Protein AF-A0A3M7NP19-F1 (afdb_monomer_lite)

Foldseek 3Di:
DDDDPPDVVVVVVVVVLLVVLVVVQVVCCVPPVDRDDSVRDDDDDDPVNPDPPPPPPPDDDDDDDDDDDPPPPPPDDPDDDDDDPPPPPDPVVVVVVVVVVVVVVVVVVVVVVVVVVVVVVVVVVVVVVVVVVVVVVVVVVVVVVVVVVVVVVVVVVVVVVVVVVVVVVVVVVVVVVVVVVVVVVPDDD

pLDDT: mean 77.48, std 22.25, range [36.38, 98.62]

Structure (mmCIF, N/CA/C/O backbone):
data_AF-A0A3M7NP19-F1
#
_entry.id   AF-A0A3M7NP19-F1
#
loop_
_atom_site.group_PDB
_atom_site.id
_atom_site.type_symbol
_atom_site.label_atom_id
_atom_site.label_alt_id
_atom_site.label_comp_id
_atom_site.label_asym_id
_atom_site.label_entity_id
_atom_site.label_seq_id
_atom_site.pdbx_PDB_ins_code
_atom_site.Cartn_x
_atom_site.Cartn_y
_atom_site.Cartn_z
_atom_site.occupancy
_atom_site.B_iso_or_equiv
_atom_site.auth_seq_id
_atom_site.auth_comp_id
_atom_site.auth_asym_id
_atom_site.auth_atom_id
_atom_site.pdbx_PDB_model_num
ATOM 1 N N . MET A 1 1 ? -55.321 37.596 29.295 1.00 42.22 1 MET A N 1
ATOM 2 C CA . MET A 1 1 ? -54.848 36.200 29.413 1.00 42.22 1 MET A CA 1
ATOM 3 C C . MET A 1 1 ? -53.351 36.246 29.650 1.00 42.22 1 MET A C 1
ATOM 5 O O . MET A 1 1 ? -52.593 36.485 28.719 1.00 42.22 1 MET A O 1
ATOM 9 N N . GLU A 1 2 ? -52.948 36.162 30.912 1.00 42.59 2 GLU A N 1
ATOM 10 C CA . GLU A 1 2 ? -51.562 36.319 31.354 1.00 42.59 2 GLU A CA 1
ATOM 11 C C . GLU A 1 2 ? -50.813 34.998 31.101 1.00 42.59 2 GLU A C 1
ATOM 13 O O . GLU A 1 2 ? -51.158 33.962 31.669 1.00 42.59 2 GLU A O 1
ATOM 18 N N . LYS A 1 3 ? -49.848 34.995 30.169 1.00 50.12 3 LYS A N 1
ATOM 19 C CA . LYS A 1 3 ? -48.996 33.826 29.905 1.00 50.12 3 LYS A CA 1
ATOM 20 C C . LYS A 1 3 ? -48.029 33.687 31.078 1.00 50.12 3 LYS A C 1
ATOM 22 O O . LYS A 1 3 ? -47.043 34.410 31.143 1.00 50.12 3 LYS A O 1
ATOM 27 N N . SER A 1 4 ? -48.320 32.773 32.002 1.00 56.38 4 SER A N 1
ATOM 28 C CA . SER A 1 4 ? -47.404 32.415 33.087 1.00 56.38 4 SER A CA 1
ATOM 29 C C . SER A 1 4 ? -46.048 32.017 32.503 1.00 56.38 4 SER A C 1
ATOM 31 O O . SER A 1 4 ? -45.989 31.093 31.684 1.00 56.38 4 SER A O 1
ATOM 33 N N . GLU A 1 5 ? -44.977 32.700 32.908 1.00 54.31 5 GLU A N 1
ATOM 34 C CA . GLU A 1 5 ? -43.625 32.381 32.455 1.00 54.31 5 GLU A CA 1
ATOM 35 C C . GLU A 1 5 ? -43.307 30.899 32.710 1.00 54.31 5 GLU A C 1
ATOM 37 O O . GLU A 1 5 ? -43.596 30.366 33.792 1.00 54.31 5 GLU A O 1
ATOM 42 N N . PRO A 1 6 ? -42.732 30.191 31.722 1.00 60.06 6 PRO A N 1
ATOM 43 C CA . PRO A 1 6 ? -42.386 28.795 31.898 1.00 60.06 6 PRO A CA 1
ATOM 44 C C . PRO A 1 6 ? -41.344 28.680 33.012 1.00 60.06 6 PRO A C 1
ATOM 46 O O . PRO A 1 6 ? -40.233 29.196 32.910 1.00 60.06 6 PRO A O 1
ATOM 49 N N . LYS A 1 7 ? -41.706 27.975 34.092 1.00 67.62 7 LYS A N 1
ATOM 50 C CA . LYS A 1 7 ? -40.796 27.638 35.198 1.00 67.62 7 LYS A CA 1
ATOM 51 C C . LYS A 1 7 ? -39.469 27.143 34.612 1.00 67.62 7 LYS A C 1
ATOM 53 O O . LYS A 1 7 ? -39.493 26.240 33.779 1.00 67.62 7 LYS A O 1
ATOM 58 N N . ARG A 1 8 ? -38.323 27.679 35.055 1.00 67.75 8 ARG A N 1
ATOM 59 C CA . ARG A 1 8 ? -36.980 27.379 34.499 1.00 67.75 8 ARG A CA 1
ATOM 60 C C . ARG A 1 8 ? -36.703 25.880 34.282 1.00 67.75 8 ARG A C 1
ATOM 62 O O . ARG A 1 8 ? -36.103 25.503 33.283 1.00 67.75 8 ARG A O 1
ATOM 69 N N . GLY A 1 9 ? -37.217 25.006 35.153 1.00 70.31 9 GLY A N 1
ATOM 70 C CA . GLY A 1 9 ? -37.099 23.549 34.995 1.00 70.31 9 GLY A CA 1
ATOM 71 C C . GLY A 1 9 ? -37.835 22.959 33.780 1.00 70.31 9 GLY A C 1
ATOM 72 O O . GLY A 1 9 ? -37.445 21.914 33.272 1.00 70.31 9 GLY A O 1
ATOM 73 N N . ASN A 1 10 ? -38.888 23.604 33.276 1.00 70.69 10 ASN A N 1
ATOM 74 C CA . ASN A 1 10 ? -39.567 23.196 32.043 1.00 70.69 10 ASN A CA 1
ATOM 75 C C . ASN A 1 10 ? -38.743 23.548 30.802 1.00 70.69 10 ASN A C 1
ATOM 77 O O . ASN A 1 10 ? -38.715 22.752 29.869 1.00 70.69 10 ASN A O 1
ATOM 81 N N . ILE A 1 11 ? -38.044 24.686 30.822 1.00 72.25 11 ILE A N 1
ATOM 82 C CA . ILE A 1 11 ? -37.161 25.127 29.733 1.00 72.25 11 ILE A CA 1
ATOM 83 C C . ILE A 1 11 ? -35.982 24.159 29.605 1.00 72.25 11 ILE A C 1
ATOM 85 O O . ILE A 1 11 ? -35.782 23.574 28.546 1.00 72.25 11 ILE A O 1
ATOM 89 N N . LEU A 1 12 ? -35.298 23.868 30.717 1.00 74.19 12 LEU A N 1
ATOM 90 C CA . LEU A 1 12 ? -34.178 22.919 30.740 1.00 74.19 12 LEU A CA 1
ATOM 91 C C . LEU A 1 12 ? -34.592 21.514 30.278 1.00 74.19 12 LEU A C 1
ATOM 93 O O . LEU A 1 12 ? -33.868 20.853 29.538 1.00 74.19 12 LEU A O 1
ATOM 97 N N . ARG A 1 13 ? -35.789 21.054 30.667 1.00 72.94 13 ARG A N 1
ATOM 98 C CA . ARG A 1 13 ? -36.329 19.769 30.193 1.00 72.94 13 ARG A CA 1
ATOM 99 C C . ARG A 1 13 ? -36.669 19.786 28.704 1.00 72.94 13 ARG A C 1
ATOM 101 O O . ARG A 1 13 ? -36.500 18.764 28.044 1.00 72.94 13 ARG A O 1
ATOM 108 N N . ALA A 1 14 ? -37.155 20.906 28.174 1.00 77.12 14 ALA A N 1
ATOM 109 C CA . ALA A 1 14 ? -37.432 21.054 26.749 1.00 77.12 14 ALA A CA 1
ATOM 110 C C . ALA A 1 14 ? -36.136 21.043 25.923 1.00 77.12 14 ALA A C 1
ATOM 112 O O . ALA A 1 14 ? -36.056 20.302 24.943 1.00 77.12 14 ALA A O 1
ATOM 113 N N . GLU A 1 15 ? -35.110 21.771 26.367 1.00 81.56 15 GLU A N 1
ATOM 114 C CA . GLU A 1 15 ? -33.774 21.767 25.759 1.00 81.56 15 GLU A CA 1
ATOM 115 C C . GLU A 1 15 ? -33.146 20.373 25.788 1.00 81.56 15 GLU A C 1
ATOM 117 O O . GLU A 1 15 ? -32.632 19.898 24.776 1.00 81.56 15 GLU A O 1
ATOM 122 N N . TRP A 1 16 ? -33.241 19.676 26.924 1.00 81.56 16 TRP A N 1
ATOM 123 C CA . TRP A 1 16 ? -32.724 18.315 27.053 1.00 81.56 16 TRP A CA 1
ATOM 124 C C . TRP A 1 16 ? -33.416 17.345 26.091 1.00 81.56 16 TRP A C 1
ATOM 126 O O . TRP A 1 16 ? -32.754 16.594 25.379 1.00 81.56 16 TRP A O 1
ATOM 136 N N . ARG A 1 17 ? -34.750 17.409 25.991 1.00 83.06 17 ARG A N 1
ATOM 137 C CA . ARG A 1 17 ? -35.513 16.597 25.030 1.00 83.06 17 ARG A CA 1
ATOM 138 C C . ARG A 1 17 ? -35.121 16.898 23.589 1.00 83.06 17 ARG A C 1
ATOM 140 O O . ARG A 1 17 ? -35.020 15.968 22.799 1.00 83.06 17 ARG A O 1
ATOM 147 N N . HIS A 1 18 ? -34.903 18.166 23.248 1.00 84.19 18 HIS A N 1
ATOM 148 C CA . HIS A 1 18 ? -34.468 18.545 21.908 1.00 84.19 18 HIS A CA 1
ATOM 149 C C . HIS A 1 18 ? -33.087 17.956 21.581 1.00 84.19 18 HIS A C 1
ATOM 151 O O . HIS A 1 18 ? -32.936 17.327 20.538 1.00 84.19 18 HIS A O 1
ATOM 157 N N . LYS A 1 19 ? -32.123 18.039 22.510 1.00 87.44 19 LYS A N 1
ATOM 158 C CA . LYS A 1 19 ? -30.794 17.418 22.351 1.00 87.44 19 LYS A CA 1
ATOM 159 C C . LYS A 1 19 ? -30.875 15.903 22.159 1.00 87.44 19 LYS A C 1
ATOM 161 O O . LYS A 1 19 ? -30.243 15.371 21.252 1.00 87.44 19 LYS A O 1
ATOM 166 N N . CYS A 1 20 ? -31.682 15.213 22.965 1.00 84.31 20 CYS A N 1
ATOM 167 C CA . CYS A 1 20 ? -31.870 13.767 22.824 1.00 84.31 20 CYS A CA 1
ATOM 168 C C . CYS A 1 20 ? -32.500 13.390 21.478 1.00 84.31 20 CYS A C 1
ATOM 170 O O . CYS A 1 20 ? -32.086 12.408 20.868 1.00 84.31 20 CYS A O 1
ATOM 172 N N . ARG A 1 21 ? -33.484 14.164 21.001 1.00 87.19 21 ARG A N 1
ATOM 173 C CA . ARG A 1 21 ? -34.107 13.918 19.694 1.00 87.19 21 ARG A CA 1
ATOM 174 C C . ARG A 1 21 ? -33.142 14.157 18.536 1.00 87.19 21 ARG A C 1
ATOM 176 O O . ARG A 1 21 ? -33.132 13.351 17.615 1.00 87.19 21 ARG A O 1
ATOM 183 N N . ALA A 1 22 ? -32.313 15.198 18.604 1.00 87.00 22 ALA A N 1
ATOM 184 C CA . ALA A 1 22 ? -31.299 15.478 17.588 1.00 87.00 22 ALA A CA 1
ATOM 185 C C . ALA A 1 22 ? -30.263 14.346 17.487 1.00 87.00 22 ALA A C 1
ATOM 187 O O . ALA A 1 22 ? -30.027 13.830 16.398 1.00 87.00 22 ALA A O 1
ATOM 188 N N . ALA A 1 23 ? -29.731 13.892 18.626 1.00 86.94 23 ALA A N 1
ATOM 189 C CA . ALA A 1 23 ? -28.781 12.779 18.662 1.00 86.94 23 ALA A CA 1
ATOM 190 C C . ALA A 1 23 ? -29.393 11.469 18.133 1.00 86.94 23 ALA A C 1
ATOM 192 O O . ALA A 1 23 ? -28.731 10.698 17.441 1.00 86.94 23 ALA A O 1
ATOM 193 N N . LEU A 1 24 ? -30.673 11.216 18.430 1.00 84.69 24 LEU A N 1
ATOM 194 C CA . LEU A 1 24 ? -31.366 10.031 17.929 1.00 84.69 24 LEU A CA 1
ATOM 195 C C . LEU A 1 24 ? -31.633 10.114 16.418 1.00 84.69 24 LEU A C 1
ATOM 197 O O . LEU A 1 24 ? -31.452 9.117 15.727 1.00 84.69 24 LEU A O 1
ATOM 201 N N . ALA A 1 25 ? -32.024 11.280 15.899 1.00 87.06 25 ALA A N 1
ATOM 202 C CA . ALA A 1 25 ? -32.219 11.498 14.464 1.00 87.06 25 ALA A CA 1
ATOM 203 C C . ALA A 1 25 ? -30.918 11.288 13.672 1.00 87.06 25 ALA A C 1
ATOM 205 O O . ALA A 1 25 ? -30.914 10.609 12.647 1.00 87.06 25 ALA A O 1
ATOM 206 N N . GLU A 1 26 ? -29.799 11.800 14.188 1.00 87.94 26 GLU A N 1
ATOM 207 C CA . GLU A 1 26 ? -28.473 11.590 13.602 1.00 87.94 26 GLU A CA 1
ATOM 208 C C . GLU A 1 26 ? -28.092 10.105 13.592 1.00 87.94 26 GLU A C 1
ATOM 210 O O . GLU A 1 26 ? -27.685 9.570 12.560 1.00 87.94 26 GLU A O 1
ATOM 215 N N . HIS A 1 27 ? -28.303 9.405 14.708 1.00 87.56 27 HIS A N 1
ATOM 216 C CA . HIS A 1 27 ? -28.032 7.974 14.791 1.00 87.56 27 HIS A CA 1
ATOM 217 C C . HIS A 1 27 ? -28.881 7.155 13.806 1.00 87.56 27 HIS A C 1
ATOM 219 O O . HIS A 1 27 ? -28.358 6.257 13.151 1.00 87.56 27 HIS A O 1
ATOM 225 N N . LEU A 1 28 ? -30.171 7.474 13.662 1.00 84.94 28 LEU A N 1
ATOM 226 C CA . LEU A 1 28 ? -31.065 6.807 12.707 1.00 84.94 28 LEU A CA 1
ATOM 227 C C . LEU A 1 28 ? -30.656 7.072 11.252 1.00 84.94 28 LEU A C 1
ATOM 229 O O . LEU A 1 28 ? -30.715 6.156 10.430 1.00 84.94 28 LEU A O 1
ATOM 233 N N . SER A 1 29 ? -30.183 8.282 10.948 1.00 87.06 29 SER A N 1
ATOM 234 C CA . SER A 1 29 ? -29.630 8.623 9.634 1.00 87.06 29 SER A CA 1
ATOM 235 C C . SER A 1 29 ? -28.390 7.784 9.317 1.00 87.06 29 SER A C 1
ATOM 237 O O . SER A 1 29 ? -28.316 7.165 8.258 1.00 87.06 29 SER A O 1
ATOM 239 N N . ILE A 1 30 ? -27.450 7.679 10.261 1.00 85.38 30 ILE A N 1
ATOM 240 C CA . ILE A 1 30 ? -26.206 6.915 10.082 1.00 85.38 30 ILE A CA 1
ATOM 241 C C . ILE A 1 30 ? -26.475 5.407 9.995 1.00 85.38 30 ILE A C 1
ATOM 243 O O . ILE A 1 30 ? -25.899 4.725 9.151 1.00 85.38 30 ILE A O 1
ATOM 247 N N . ALA A 1 31 ? -27.327 4.873 10.872 1.00 87.19 31 ALA A N 1
ATOM 248 C CA . ALA A 1 31 ? -27.522 3.431 11.006 1.00 87.19 31 ALA A CA 1
ATOM 249 C C . ALA A 1 31 ? -28.496 2.849 9.973 1.00 87.19 31 ALA A C 1
ATOM 251 O O . ALA A 1 31 ? -28.307 1.720 9.524 1.00 87.19 31 ALA A O 1
ATOM 252 N N . LEU A 1 32 ? -29.552 3.592 9.623 1.00 84.19 32 LEU A N 1
ATOM 253 C CA . LEU A 1 32 ? -30.652 3.098 8.787 1.00 84.19 32 LEU A CA 1
ATOM 254 C C . LEU A 1 32 ? -30.819 3.880 7.477 1.00 84.19 32 LEU A C 1
ATOM 256 O O . LEU A 1 32 ? -31.625 3.478 6.640 1.00 84.19 32 LEU A O 1
ATOM 260 N N . GLY A 1 33 ? -30.093 4.986 7.282 1.00 81.25 33 GLY A N 1
ATOM 261 C CA . GLY A 1 33 ? -30.229 5.839 6.097 1.00 81.25 33 GLY A CA 1
ATOM 262 C C . GLY A 1 33 ? -31.542 6.625 6.047 1.00 81.25 33 GLY A C 1
ATOM 263 O O . GLY A 1 33 ? -31.920 7.119 4.986 1.00 81.25 33 GLY A O 1
ATOM 264 N N . ILE A 1 34 ? -32.265 6.723 7.169 1.00 80.44 34 ILE A N 1
ATOM 265 C CA . ILE A 1 34 ? -33.559 7.406 7.243 1.00 80.44 34 ILE A CA 1
ATOM 266 C C . ILE A 1 34 ? -33.330 8.826 7.764 1.00 80.44 34 ILE A C 1
ATOM 268 O O . ILE A 1 34 ? -32.889 9.016 8.896 1.00 80.44 34 ILE A O 1
ATOM 272 N N . SER A 1 35 ? -33.646 9.825 6.941 1.00 82.19 35 SER A N 1
ATOM 273 C CA . SER A 1 35 ? -33.607 11.232 7.340 1.00 82.19 35 SER A CA 1
ATOM 274 C C . SER A 1 35 ? -34.946 11.611 7.975 1.00 82.19 35 SER A C 1
ATOM 276 O O . SER A 1 35 ? -35.972 11.598 7.301 1.00 82.19 35 SER A O 1
ATOM 278 N N . ILE A 1 36 ? -34.936 11.879 9.282 1.00 80.94 36 ILE A N 1
ATOM 279 C CA . ILE A 1 36 ? -36.108 12.283 10.073 1.00 80.94 36 ILE A CA 1
ATOM 280 C C . ILE A 1 36 ? -35.749 13.582 10.786 1.00 80.94 36 ILE A C 1
ATOM 282 O O . ILE A 1 36 ? -34.653 13.696 11.346 1.00 80.94 36 ILE A O 1
ATOM 286 N N . GLU A 1 37 ? -36.659 14.554 10.799 1.00 79.12 37 GLU A N 1
ATOM 287 C CA . GLU A 1 37 ? -36.419 15.792 11.536 1.00 79.12 37 GLU A CA 1
ATOM 288 C C . GLU A 1 37 ? -36.502 15.554 13.058 1.00 79.12 37 GLU A C 1
ATOM 290 O O . GLU A 1 37 ? -37.367 14.810 13.531 1.00 79.12 37 GLU A O 1
ATOM 295 N N . PRO A 1 38 ? -35.661 16.210 13.883 1.00 76.00 38 PRO A N 1
ATOM 296 C CA . PRO A 1 38 ? -35.677 16.033 15.339 1.00 76.00 38 PRO A CA 1
ATOM 297 C C . PRO A 1 38 ? -37.028 16.331 16.011 1.00 76.00 38 PRO A C 1
ATOM 299 O O . PRO A 1 38 ? -37.243 15.939 17.157 1.00 76.00 38 PRO A O 1
ATOM 302 N N . GLU A 1 39 ? -37.937 17.048 15.352 1.00 73.50 39 GLU A N 1
ATOM 303 C CA . GLU A 1 39 ? -39.282 17.326 15.868 1.00 73.50 39 GLU A CA 1
ATOM 304 C C . GLU A 1 39 ? -40.257 16.158 15.659 1.00 73.50 39 GLU A C 1
ATOM 306 O O . GLU A 1 39 ? -41.166 15.962 16.470 1.00 73.50 39 GLU A O 1
ATOM 311 N N . GLU A 1 40 ? -40.017 15.323 14.647 1.00 68.00 40 GLU A N 1
ATOM 312 C CA . GLU A 1 40 ? -40.832 14.152 14.304 1.00 68.00 40 GLU A CA 1
ATOM 313 C C . GLU A 1 40 ? -40.507 12.934 15.189 1.00 68.00 40 GLU A C 1
ATOM 315 O O . GLU A 1 40 ? -41.292 11.988 15.308 1.00 68.00 40 GLU A O 1
ATOM 320 N N . VAL A 1 41 ? -39.371 12.974 15.890 1.00 69.69 41 VAL A N 1
ATOM 321 C CA . VAL A 1 41 ? -38.919 11.920 16.802 1.00 69.69 41 VAL A CA 1
ATOM 322 C C . VAL A 1 41 ? -39.710 11.963 18.118 1.00 69.69 41 VAL A C 1
ATOM 324 O O . VAL A 1 41 ? -39.364 12.660 19.078 1.00 69.69 41 VAL A O 1
ATOM 327 N N . ARG A 1 42 ? -40.787 11.176 18.213 1.00 72.12 42 ARG A N 1
ATOM 328 C CA . ARG A 1 42 ? -41.549 11.011 19.464 1.00 72.12 42 ARG A CA 1
ATOM 329 C C . ARG A 1 42 ? -40.886 9.973 20.369 1.00 72.12 42 ARG A C 1
ATOM 331 O O . ARG A 1 42 ? -41.042 8.773 20.178 1.00 72.12 42 ARG A O 1
ATOM 338 N N . LEU A 1 43 ? -40.185 10.442 21.400 1.00 65.31 43 LEU A N 1
ATOM 339 C CA . LEU A 1 43 ? -39.679 9.583 22.473 1.00 65.31 43 LEU A CA 1
ATOM 340 C C . LEU A 1 43 ? -40.864 9.067 23.304 1.00 65.31 43 LEU A C 1
ATOM 342 O O . LEU A 1 43 ? -41.491 9.841 24.029 1.00 65.31 43 LEU A O 1
ATOM 346 N N . GLN A 1 44 ? -41.190 7.779 23.184 1.00 64.06 44 GLN A N 1
ATOM 347 C CA . GLN A 1 44 ? -42.142 7.135 24.086 1.00 64.06 44 GLN A CA 1
ATOM 348 C C . GLN A 1 44 ? -41.444 6.842 25.424 1.00 64.06 44 GLN A C 1
ATOM 350 O O . GLN A 1 44 ? -40.399 6.185 25.416 1.00 64.06 44 GLN A O 1
ATOM 355 N N . PRO A 1 45 ? -41.980 7.314 26.566 1.00 55.75 45 PRO A N 1
ATOM 356 C CA . PRO A 1 45 ? -41.469 6.927 27.875 1.00 55.75 45 PRO A CA 1
ATOM 357 C C . PRO A 1 45 ? -41.579 5.410 28.026 1.00 55.75 45 PRO A C 1
ATOM 359 O O . PRO A 1 45 ? -42.619 4.825 27.709 1.00 55.75 45 PRO A O 1
ATOM 362 N N . LYS A 1 46 ? -40.523 4.754 28.507 1.00 58.94 46 LYS A N 1
ATOM 363 C CA . LYS A 1 46 ? -40.614 3.330 28.837 1.00 58.94 46 LYS A CA 1
ATOM 364 C C . LYS A 1 46 ? -41.394 3.190 30.141 1.00 58.94 46 LYS A C 1
ATOM 366 O O . LYS A 1 46 ? -41.312 4.035 31.023 1.00 58.94 46 LYS A O 1
ATOM 371 N N . VAL A 1 47 ? -42.089 2.066 30.315 1.00 53.66 47 VAL A N 1
ATOM 372 C CA . VAL A 1 47 ? -42.863 1.745 31.537 1.00 53.66 47 VAL A CA 1
ATOM 373 C C . VAL A 1 47 ? -42.005 1.825 32.818 1.00 53.66 47 VAL A C 1
ATOM 375 O O . VAL A 1 47 ? -42.521 2.070 33.903 1.00 53.66 47 VAL A O 1
ATOM 378 N N . LYS A 1 48 ? -40.676 1.683 32.695 1.00 54.66 48 LYS A N 1
ATOM 379 C CA . LYS A 1 48 ? -39.703 1.838 33.788 1.00 54.66 48 LYS A CA 1
ATOM 380 C C . LYS A 1 48 ? -39.378 3.287 34.182 1.00 54.66 48 LYS A C 1
ATOM 382 O O . LYS A 1 48 ? -38.775 3.473 35.232 1.00 54.66 48 LYS A O 1
ATOM 387 N N . ASP A 1 49 ? -39.790 4.290 33.408 1.00 58.09 49 ASP A N 1
ATOM 388 C CA . ASP A 1 49 ? -39.471 5.706 33.662 1.00 58.09 49 ASP A CA 1
ATOM 389 C C . ASP A 1 49 ? -40.402 6.361 34.707 1.00 58.09 49 ASP A C 1
ATOM 391 O O . ASP A 1 49 ? -40.343 7.567 34.938 1.00 58.09 49 ASP A O 1
ATOM 395 N N . GLY A 1 50 ? -41.264 5.579 35.371 1.00 50.16 50 GLY A N 1
ATOM 396 C CA . GLY A 1 50 ? -41.992 5.997 36.576 1.00 50.16 50 GLY A CA 1
ATOM 397 C C . GLY A 1 50 ? -43.114 7.020 36.371 1.00 50.16 50 GLY A C 1
ATOM 398 O O . GLY A 1 50 ? -43.747 7.416 37.346 1.00 50.16 50 GLY A O 1
ATOM 399 N N . ILE A 1 51 ? -43.416 7.427 35.136 1.00 48.44 51 ILE A N 1
ATOM 400 C CA . ILE A 1 51 ? -44.605 8.230 34.830 1.00 48.44 51 ILE A CA 1
ATOM 401 C C . ILE A 1 51 ? -45.660 7.285 34.266 1.00 48.44 51 ILE A C 1
ATOM 403 O O . ILE A 1 51 ? -45.768 7.080 33.058 1.00 48.44 51 ILE A O 1
ATOM 407 N N . SER A 1 52 ? -46.425 6.666 35.165 1.00 44.91 52 SER A N 1
ATOM 408 C CA . SER A 1 52 ? -47.685 6.046 34.783 1.00 44.91 52 SER A CA 1
ATOM 409 C C . SER A 1 52 ? -48.661 7.166 34.418 1.00 44.91 52 SER A C 1
ATOM 411 O O . SER A 1 52 ? -49.361 7.684 35.290 1.00 44.91 52 SER A O 1
ATOM 413 N N . ASP A 1 53 ? -48.725 7.541 33.143 1.00 43.31 53 ASP A N 1
ATOM 414 C CA . ASP A 1 53 ? -49.915 8.200 32.610 1.00 43.31 53 ASP A CA 1
ATOM 415 C C . ASP A 1 53 ? -51.030 7.152 32.614 1.00 43.31 53 ASP A C 1
ATOM 417 O O . ASP A 1 53 ? -51.315 6.481 31.622 1.00 43.31 53 ASP A O 1
ATOM 421 N N . LYS A 1 54 ? -51.647 6.968 33.786 1.00 43.38 54 LYS A N 1
ATOM 422 C CA . LYS A 1 54 ? -52.998 6.433 33.835 1.00 43.38 54 LYS A CA 1
ATOM 423 C C . LYS A 1 54 ? -53.845 7.462 33.112 1.00 43.38 54 LYS A C 1
ATOM 425 O O . LYS A 1 54 ? -54.065 8.560 33.618 1.00 43.38 54 LYS A O 1
ATOM 430 N N . SER A 1 55 ? -54.243 7.106 31.901 1.00 43.06 55 SER A N 1
ATOM 431 C CA . SER A 1 55 ? -55.295 7.758 31.146 1.00 43.06 55 SER A CA 1
ATOM 432 C C . SER A 1 55 ? -56.446 8.018 32.114 1.00 43.06 55 SER A C 1
ATOM 434 O O . SER A 1 55 ? -57.056 7.079 32.622 1.00 43.06 55 SER A O 1
ATOM 436 N N . VAL A 1 56 ? -56.677 9.284 32.453 1.00 37.12 56 VAL A N 1
ATOM 437 C CA . VAL A 1 56 ? -57.873 9.669 33.193 1.00 37.12 56 VAL A CA 1
ATOM 438 C C . VAL A 1 56 ? -59.007 9.522 32.195 1.00 37.12 56 VAL A C 1
ATOM 440 O O . VAL A 1 56 ? -59.185 10.366 31.316 1.00 37.12 56 VAL A O 1
ATOM 443 N N . GLU A 1 57 ? -59.731 8.410 32.289 1.00 36.38 57 GLU A N 1
ATOM 444 C CA . GLU A 1 57 ? -61.078 8.327 31.750 1.00 36.38 57 GLU A CA 1
ATOM 445 C C . GLU A 1 57 ? -61.869 9.487 32.347 1.00 36.38 57 GLU A C 1
ATOM 447 O O . GLU A 1 57 ? -62.080 9.585 33.557 1.00 36.38 57 GLU A O 1
ATOM 452 N N . ALA A 1 58 ? -62.233 10.419 31.471 1.00 43.12 58 ALA A N 1
ATOM 453 C CA . ALA A 1 58 ? -63.150 11.492 31.769 1.00 43.12 58 ALA A CA 1
ATOM 454 C C . ALA A 1 58 ? -64.512 10.871 32.091 1.00 43.12 58 ALA A C 1
ATOM 456 O O . ALA A 1 58 ? -65.322 10.619 31.202 1.00 43.12 58 ALA A O 1
ATOM 457 N N . VAL A 1 59 ? -64.756 10.614 33.373 1.00 37.25 59 VAL A N 1
ATOM 458 C CA . VAL A 1 59 ? -66.083 10.302 33.888 1.00 37.25 59 VAL A CA 1
ATOM 459 C C . VAL A 1 59 ? -66.531 11.481 34.741 1.00 37.25 59 VAL A C 1
ATOM 461 O O . VAL A 1 59 ? -65.899 11.832 35.731 1.00 37.25 59 VAL A O 1
ATOM 464 N N . ALA A 1 60 ? -67.579 12.114 34.218 1.00 37.12 60 ALA A N 1
ATOM 465 C CA . ALA A 1 60 ? -68.513 13.083 34.777 1.00 37.12 60 ALA A CA 1
ATOM 466 C C . ALA A 1 60 ? -68.310 13.574 36.226 1.00 37.12 60 ALA A C 1
ATOM 468 O O . ALA A 1 60 ? -68.152 12.803 37.170 1.00 37.12 60 ALA A O 1
ATOM 469 N N . GLN A 1 61 ? -68.466 14.894 36.385 1.00 42.03 61 GLN A N 1
ATOM 470 C CA . GLN A 1 61 ? -68.710 15.560 37.667 1.00 42.03 61 GLN A CA 1
ATOM 471 C C . GLN A 1 61 ? -69.828 14.882 38.480 1.00 42.03 61 GLN A C 1
ATOM 473 O O . GLN A 1 61 ? -70.779 14.343 37.909 1.00 42.03 61 GLN A O 1
ATOM 478 N N . PRO A 1 62 ? -69.792 15.064 39.809 1.00 41.66 62 PRO A N 1
ATOM 479 C CA . PRO A 1 62 ? -70.886 15.823 40.396 1.00 41.66 62 PRO A CA 1
ATOM 480 C C . PRO A 1 62 ? -70.417 16.938 41.334 1.00 41.66 62 PRO A C 1
ATOM 482 O O . PRO A 1 62 ? -69.433 16.837 42.065 1.00 41.66 62 PRO A O 1
ATOM 485 N N . GLU A 1 63 ? -71.195 18.009 41.269 1.00 45.28 63 GLU A N 1
ATOM 486 C CA . GLU A 1 63 ? -71.277 19.123 42.198 1.00 45.28 63 GLU A CA 1
ATOM 487 C C . GLU A 1 63 ? -71.387 18.631 43.645 1.00 45.28 63 GLU A C 1
ATOM 489 O O . GLU A 1 63 ? -72.322 17.910 43.976 1.00 45.28 63 GLU A O 1
ATOM 494 N N . PHE A 1 64 ? -70.501 19.092 44.526 1.00 37.81 64 PHE A N 1
ATOM 495 C CA . PHE A 1 64 ? -70.874 19.371 45.908 1.00 37.81 64 PHE A CA 1
ATOM 496 C C . PHE A 1 64 ? -70.197 20.665 46.343 1.00 37.81 64 PHE A C 1
ATOM 498 O O . PHE A 1 64 ? -68.979 20.832 46.265 1.00 37.81 64 PHE A O 1
ATOM 505 N N . ALA A 1 65 ? -71.062 21.595 46.724 1.00 41.06 65 ALA A N 1
ATOM 506 C CA . ALA A 1 65 ? -70.747 22.847 47.369 1.00 41.06 65 ALA A CA 1
ATOM 507 C C . ALA A 1 65 ? -70.053 22.628 48.726 1.00 41.06 65 ALA A C 1
ATOM 509 O O . ALA A 1 65 ? -70.021 21.525 49.265 1.00 41.06 65 ALA A O 1
ATOM 510 N N . ASP A 1 66 ? -69.579 23.745 49.267 1.00 38.69 66 ASP A N 1
ATOM 511 C CA . ASP A 1 66 ? -68.993 23.956 50.590 1.00 38.69 66 ASP A CA 1
ATOM 512 C C . ASP A 1 66 ? -67.490 23.702 50.746 1.00 38.69 66 ASP A C 1
ATOM 514 O O . ASP A 1 66 ? -66.972 22.593 50.857 1.00 38.69 66 ASP A O 1
ATOM 518 N N . ALA A 1 67 ? -66.778 24.826 50.847 1.00 48.19 67 ALA A N 1
ATOM 519 C CA . ALA A 1 67 ? -65.430 24.898 51.373 1.00 48.19 67 ALA A CA 1
ATOM 520 C C . ALA A 1 67 ? -65.427 24.500 52.860 1.00 48.19 67 ALA A C 1
ATOM 522 O O . ALA A 1 67 ? -66.086 25.168 53.664 1.00 48.19 67 ALA A O 1
ATOM 523 N N . PRO A 1 68 ? -64.630 23.507 53.295 1.00 43.16 68 PRO A N 1
ATOM 524 C CA . PRO A 1 68 ? -64.379 23.339 54.708 1.00 43.16 68 PRO A CA 1
ATOM 525 C C . PRO A 1 68 ? -63.312 24.346 55.144 1.00 43.16 68 PRO A C 1
ATOM 527 O O . PRO A 1 68 ? -62.158 24.329 54.712 1.00 43.16 68 PRO A O 1
ATOM 530 N N . SER A 1 69 ? -63.750 25.239 56.026 1.00 45.50 69 SER A N 1
ATOM 531 C CA . SER A 1 69 ? -62.950 26.082 56.912 1.00 45.50 69 SER A CA 1
ATOM 532 C C . SER A 1 69 ? -61.695 25.371 57.455 1.00 45.50 69 SER A C 1
ATOM 534 O O . SER A 1 69 ? -61.716 24.179 57.759 1.00 45.50 69 SER A O 1
ATOM 536 N N . ARG A 1 70 ? -60.602 26.129 57.642 1.00 46.59 70 ARG A N 1
ATOM 537 C CA . ARG A 1 70 ? -59.255 25.705 58.100 1.00 46.59 70 ARG A CA 1
ATOM 538 C C . ARG A 1 70 ? -59.192 25.096 59.523 1.00 46.59 70 ARG A C 1
ATOM 540 O O . ARG A 1 70 ? -58.124 25.109 60.128 1.00 46.59 70 ARG A O 1
ATOM 547 N N . SER A 1 71 ? -60.279 24.559 60.085 1.00 45.12 71 SER A N 1
ATOM 548 C CA . SER A 1 71 ? -60.352 24.145 61.499 1.00 45.12 71 SER A CA 1
ATOM 549 C C . SER A 1 71 ? -60.758 22.689 61.782 1.00 45.12 71 SER A C 1
ATOM 551 O O . SER A 1 71 ? -61.115 22.399 62.921 1.00 45.12 71 SER A O 1
ATOM 553 N N . SER A 1 72 ? -60.690 21.752 60.829 1.00 42.28 72 SER A N 1
ATOM 554 C CA . SER A 1 72 ? -61.069 20.343 61.084 1.00 42.28 72 SER A CA 1
ATOM 555 C C . SER A 1 72 ? -59.985 19.288 60.811 1.00 42.28 72 SER A C 1
ATOM 557 O O . SER A 1 72 ? -60.289 18.102 60.748 1.00 42.28 72 SER A O 1
ATOM 559 N N . VAL A 1 73 ? -58.696 19.652 60.773 1.00 43.38 73 VAL A N 1
ATOM 560 C CA . VAL A 1 73 ? -57.575 18.677 60.687 1.00 43.38 73 VAL A CA 1
ATOM 561 C C . VAL A 1 73 ? -57.269 18.028 62.051 1.00 43.38 73 VAL A C 1
ATOM 563 O O . VAL A 1 73 ? -56.120 17.819 62.428 1.00 43.38 73 VAL A O 1
ATOM 566 N N . ARG A 1 74 ? -58.286 17.744 62.869 1.00 41.06 74 ARG A N 1
ATOM 567 C CA . ARG A 1 74 ? -58.058 17.225 64.226 1.00 41.06 74 ARG A CA 1
ATOM 568 C C . ARG A 1 74 ? -59.065 16.189 64.690 1.00 41.06 74 ARG A C 1
ATOM 570 O O . ARG A 1 74 ? -59.379 16.133 65.867 1.00 41.06 74 ARG A O 1
ATOM 577 N N . ILE A 1 75 ? -59.544 15.344 63.790 1.00 41.56 75 ILE A N 1
ATOM 578 C CA . ILE A 1 75 ? -60.231 14.111 64.173 1.00 41.56 75 ILE A CA 1
ATOM 579 C C . ILE A 1 75 ? -59.816 13.067 63.147 1.00 41.56 75 ILE A C 1
ATOM 581 O O . ILE A 1 75 ? -60.459 13.016 62.124 1.00 41.56 75 ILE A O 1
ATOM 585 N N . PHE A 1 76 ? -58.700 12.355 63.355 1.00 38.78 76 PHE A N 1
ATOM 586 C CA . PHE A 1 76 ? -58.427 11.005 62.800 1.00 38.78 76 PHE A CA 1
ATOM 587 C C . PHE A 1 76 ? -57.077 10.403 63.271 1.00 38.78 76 PHE A C 1
ATOM 589 O O . PHE A 1 76 ? -56.533 9.526 62.616 1.00 38.78 76 PHE A O 1
ATOM 596 N N . TYR A 1 77 ? -56.530 10.804 64.430 1.00 41.16 77 TYR A N 1
ATOM 597 C CA . TYR A 1 77 ? -55.341 10.143 65.015 1.00 41.16 77 TYR A CA 1
ATOM 598 C C . TYR A 1 77 ? -55.521 9.746 66.483 1.00 41.16 77 TYR A C 1
ATOM 600 O O . TYR A 1 77 ? -54.599 9.830 67.288 1.00 41.16 77 TYR A O 1
ATOM 608 N N . SER A 1 78 ? -56.718 9.312 66.867 1.00 45.09 78 SER A N 1
ATOM 609 C CA . SER A 1 78 ? -56.946 8.872 68.246 1.00 45.09 78 SER A CA 1
ATOM 610 C C . SER A 1 78 ? -57.972 7.754 68.355 1.00 45.09 78 SER A C 1
ATOM 612 O O . SER A 1 78 ? -58.906 7.834 69.147 1.00 45.09 78 SER A O 1
ATOM 614 N N . ARG A 1 79 ? -57.770 6.676 67.588 1.00 44.03 79 ARG A N 1
ATOM 615 C CA . ARG A 1 79 ? -58.136 5.318 68.018 1.00 44.03 79 ARG A CA 1
ATOM 616 C C . ARG A 1 79 ? -57.558 4.285 67.059 1.00 44.03 79 ARG A C 1
ATOM 618 O O . ARG A 1 79 ? -58.041 4.200 65.944 1.00 44.03 79 ARG A O 1
ATOM 625 N N . LEU A 1 80 ? -56.550 3.540 67.507 1.00 42.97 80 LEU A N 1
ATOM 626 C CA . LEU A 1 80 ? -56.351 2.103 67.272 1.00 42.97 80 LEU A CA 1
ATOM 627 C C . LEU A 1 80 ? -55.102 1.665 68.072 1.00 42.97 80 LEU A C 1
ATOM 629 O O . LEU A 1 80 ? -53.997 2.096 67.751 1.00 42.97 80 LEU A O 1
ATOM 633 N N . PRO A 1 81 ? -55.254 0.862 69.141 1.00 51.28 81 PRO A N 1
ATOM 634 C CA . PRO A 1 81 ? -54.190 0.021 69.664 1.00 51.28 81 PRO A CA 1
ATOM 635 C C . PRO A 1 81 ? -54.195 -1.278 68.853 1.00 51.28 81 PRO A C 1
ATOM 637 O O . PRO A 1 81 ? -55.171 -2.026 68.876 1.00 51.28 81 PRO A O 1
ATOM 640 N N . GLY A 1 82 ? -53.135 -1.523 68.100 1.00 39.16 82 GLY A N 1
ATOM 641 C CA . GLY A 1 82 ? -53.008 -2.734 67.305 1.00 39.16 82 GLY A CA 1
ATOM 642 C C . GLY A 1 82 ? -51.853 -2.596 66.339 1.00 39.16 82 GLY A C 1
ATOM 643 O O . GLY A 1 82 ? -51.799 -1.623 65.591 1.00 39.16 82 GLY A O 1
ATOM 644 N N . ASP A 1 83 ? -50.929 -3.545 66.434 1.00 44.94 83 ASP A N 1
ATOM 645 C CA . ASP A 1 83 ? -49.813 -3.800 65.533 1.00 44.94 83 ASP A CA 1
ATOM 646 C C . ASP A 1 83 ? -50.039 -3.250 64.122 1.00 44.94 83 ASP A C 1
ATOM 648 O O . ASP A 1 83 ? -50.817 -3.791 63.336 1.00 44.94 83 ASP A O 1
ATOM 652 N N . PHE A 1 84 ? -49.314 -2.188 63.775 1.00 39.34 84 PHE A N 1
ATOM 653 C CA . PHE A 1 84 ? -48.974 -1.987 62.377 1.00 39.34 84 PHE A CA 1
ATOM 654 C C . PHE A 1 84 ? -47.965 -3.085 62.043 1.00 39.34 84 PHE A C 1
ATOM 656 O O . PHE A 1 84 ? -46.878 -3.073 62.632 1.00 39.34 84 PHE A O 1
ATOM 663 N N . PRO A 1 85 ? -48.260 -4.026 61.128 1.00 40.16 85 PRO A N 1
ATOM 664 C CA . PRO A 1 85 ? -47.194 -4.816 60.562 1.00 40.16 85 PRO A CA 1
ATOM 665 C C . PRO A 1 85 ? -46.365 -3.809 59.773 1.00 40.16 85 PRO A C 1
ATOM 667 O O . PRO A 1 85 ? -46.773 -3.329 58.716 1.00 40.16 85 PRO A O 1
ATOM 670 N N . ALA A 1 86 ? -45.216 -3.422 60.324 1.00 46.22 86 ALA A N 1
ATOM 671 C CA . ALA A 1 86 ? -44.135 -2.971 59.480 1.00 46.22 86 ALA A CA 1
ATOM 672 C C . ALA A 1 86 ? -43.945 -4.115 58.487 1.00 46.22 86 ALA A C 1
ATOM 674 O O . ALA A 1 86 ? -43.524 -5.206 58.873 1.00 46.22 86 ALA A O 1
ATOM 675 N N . GLU A 1 87 ? -44.374 -3.902 57.247 1.00 44.12 87 GLU A N 1
ATOM 676 C CA . GLU A 1 87 ? -44.126 -4.801 56.135 1.00 44.12 87 GLU A CA 1
ATOM 677 C C . GLU A 1 87 ? -42.608 -4.755 55.914 1.00 44.12 87 GLU A C 1
ATOM 679 O O . GLU A 1 87 ? -42.071 -4.016 55.092 1.00 44.12 87 GLU A O 1
ATOM 684 N N . HIS A 1 88 ? -41.883 -5.463 56.783 1.00 49.91 88 HIS A N 1
ATOM 685 C CA . HIS A 1 88 ? -40.490 -5.795 56.617 1.00 49.91 88 HIS A CA 1
ATOM 686 C C . HIS A 1 88 ? -40.464 -6.700 55.396 1.00 49.91 88 HIS A C 1
ATOM 688 O O . HIS A 1 88 ? -40.589 -7.918 55.504 1.00 49.91 88 HIS A O 1
ATOM 694 N N . THR A 1 89 ? -40.306 -6.098 54.216 1.00 53.88 89 THR A N 1
ATOM 695 C CA . THR A 1 89 ? -39.715 -6.823 53.096 1.00 53.88 89 THR A CA 1
ATOM 696 C C . THR A 1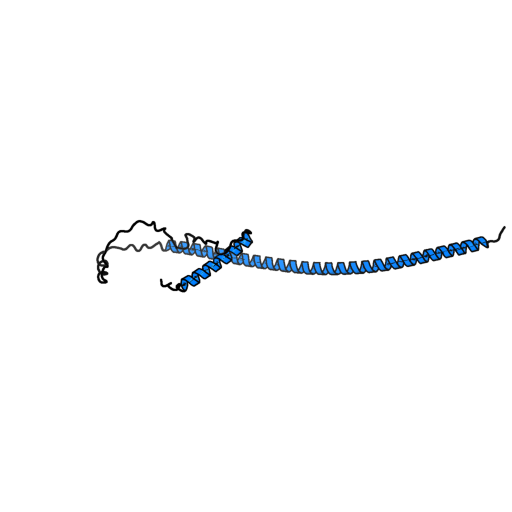 89 ? -38.467 -7.510 53.651 1.00 53.88 89 THR A C 1
ATOM 698 O O . THR A 1 89 ? -37.677 -6.821 54.317 1.00 53.88 89 THR A O 1
ATOM 701 N N . PRO A 1 90 ? -38.299 -8.828 53.462 1.00 56.72 90 PRO A N 1
ATOM 702 C CA . PRO A 1 90 ? -37.183 -9.556 54.035 1.00 56.72 90 PRO A CA 1
ATOM 703 C C . PRO A 1 90 ? -35.895 -8.808 53.707 1.00 56.72 90 PRO A C 1
ATOM 705 O O . PRO A 1 90 ? -35.629 -8.480 52.549 1.00 56.72 90 PRO A O 1
ATOM 708 N N . ARG A 1 91 ? -35.088 -8.519 54.730 1.00 57.62 91 ARG A N 1
ATOM 709 C CA . ARG A 1 91 ? -33.728 -7.977 54.573 1.00 57.62 91 ARG A CA 1
ATOM 710 C C . ARG A 1 91 ? -32.921 -8.794 53.547 1.00 57.62 91 ARG A C 1
ATOM 712 O O . ARG A 1 91 ? -32.052 -8.257 52.864 1.00 57.62 91 ARG A O 1
ATOM 719 N N . ASP A 1 92 ? -33.288 -1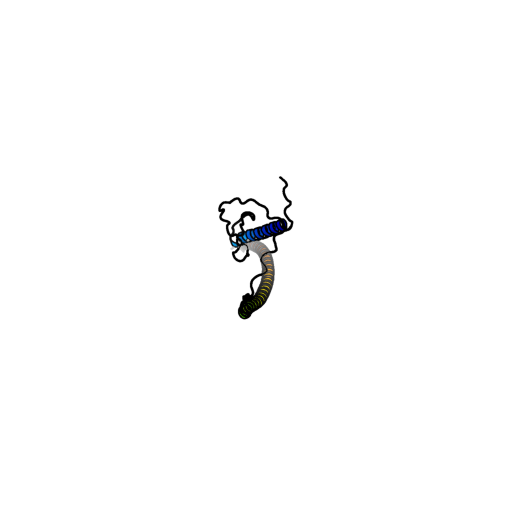0.062 53.404 1.00 62.31 92 ASP A N 1
ATOM 720 C CA . ASP A 1 92 ? -32.745 -11.030 52.464 1.00 62.31 92 ASP A CA 1
ATOM 721 C C . ASP A 1 92 ? -33.045 -10.681 50.995 1.00 62.31 92 ASP A C 1
ATOM 723 O O . ASP A 1 92 ? -32.146 -10.777 50.165 1.00 62.31 92 ASP A O 1
ATOM 727 N N . ASP A 1 93 ? -34.232 -10.165 50.655 1.00 68.25 93 ASP A N 1
ATOM 728 C CA . ASP A 1 93 ? -34.589 -9.821 49.266 1.00 68.25 93 ASP A CA 1
ATOM 729 C C . ASP A 1 93 ? -33.771 -8.637 48.738 1.00 68.25 93 ASP A C 1
ATOM 731 O O . ASP A 1 93 ? -33.338 -8.617 47.582 1.00 68.25 93 ASP A O 1
ATOM 735 N N . HIS A 1 94 ? -33.507 -7.659 49.607 1.00 74.69 94 HIS A N 1
ATOM 736 C CA . HIS A 1 94 ? -32.649 -6.521 49.280 1.00 74.69 94 HIS A CA 1
ATOM 737 C C . HIS A 1 94 ? -31.189 -6.958 49.162 1.00 74.69 94 HIS A C 1
ATOM 739 O O . HIS A 1 94 ? -30.497 -6.542 48.235 1.00 74.69 94 HIS A O 1
ATOM 745 N N . SER A 1 95 ? -30.732 -7.847 50.048 1.00 78.00 95 SER A N 1
ATOM 746 C CA . SER A 1 95 ? -29.388 -8.423 49.973 1.00 78.00 95 SER A CA 1
ATOM 747 C C . SER A 1 95 ? -29.174 -9.217 48.678 1.00 78.00 95 SER A C 1
ATOM 749 O O . SER A 1 95 ? -28.112 -9.120 48.064 1.00 78.00 95 SER A O 1
ATOM 751 N N . ILE A 1 96 ? -30.186 -9.961 48.221 1.00 80.88 96 ILE A N 1
ATOM 752 C CA . ILE A 1 96 ? -30.154 -10.697 46.949 1.00 80.88 96 ILE A CA 1
ATOM 753 C C . ILE A 1 96 ? -30.125 -9.730 45.757 1.00 80.88 96 ILE A C 1
ATOM 755 O O . ILE A 1 96 ? -29.388 -9.959 44.796 1.00 80.88 96 ILE A O 1
ATOM 759 N N . ALA A 1 97 ? -30.909 -8.648 45.790 1.00 86.81 97 ALA A N 1
ATOM 760 C CA . ALA A 1 97 ? -30.909 -7.639 44.731 1.00 86.81 97 ALA A CA 1
ATOM 761 C C . ALA A 1 97 ? -29.565 -6.896 44.630 1.00 86.81 97 ALA A C 1
ATOM 763 O O . ALA A 1 97 ? -29.068 -6.700 43.522 1.00 86.81 97 ALA A O 1
ATOM 764 N N . ILE A 1 98 ? -28.956 -6.545 45.767 1.00 89.50 98 ILE A N 1
ATOM 765 C CA . ILE A 1 98 ? -27.625 -5.922 45.828 1.00 89.50 98 ILE A CA 1
ATOM 766 C C . ILE A 1 98 ? -26.570 -6.873 45.256 1.00 89.50 98 ILE A C 1
ATOM 768 O O . ILE A 1 98 ? -25.849 -6.485 44.345 1.00 89.50 98 ILE A O 1
ATOM 772 N N . GLY A 1 99 ? -26.566 -8.148 45.663 1.00 89.31 99 GLY A N 1
ATOM 773 C CA . GLY A 1 99 ? -25.631 -9.138 45.116 1.00 89.31 99 GLY A CA 1
ATOM 774 C C . GLY A 1 99 ? -25.770 -9.351 43.601 1.00 89.31 99 GLY A C 1
ATOM 775 O O . GLY A 1 99 ? -24.773 -9.540 42.908 1.00 89.31 99 GLY A O 1
ATOM 776 N N . LYS A 1 100 ? -26.992 -9.267 43.052 1.00 93.00 100 LYS A N 1
ATOM 777 C CA . LYS A 1 100 ? -27.225 -9.309 41.594 1.00 93.00 100 LYS A CA 1
ATOM 778 C C . LYS A 1 100 ? -26.669 -8.076 40.877 1.00 93.00 100 LYS A C 1
ATOM 780 O O . LYS A 1 100 ? -26.149 -8.208 39.771 1.00 93.00 100 LYS A O 1
ATOM 785 N N . LEU A 1 101 ? -26.797 -6.894 41.478 1.00 93.94 101 LEU A N 1
ATOM 786 C CA . LEU A 1 101 ? -26.235 -5.661 40.927 1.00 93.94 101 LEU A CA 1
ATOM 787 C C . LEU A 1 101 ? -24.708 -5.674 40.996 1.00 93.94 101 LEU A C 1
ATOM 789 O O . LEU A 1 101 ? -24.079 -5.369 39.990 1.00 93.94 101 LEU A O 1
ATOM 793 N N . ASP A 1 102 ? -24.123 -6.108 42.111 1.00 94.38 102 ASP A N 1
ATOM 794 C CA . ASP A 1 102 ? -22.671 -6.250 42.265 1.00 94.38 102 ASP A CA 1
ATOM 795 C C . ASP A 1 102 ? -22.097 -7.245 41.251 1.00 94.38 102 ASP A C 1
ATOM 797 O O . ASP A 1 102 ? -21.101 -6.957 40.589 1.00 94.38 102 ASP A O 1
ATOM 801 N N . ALA A 1 103 ? -22.767 -8.383 41.043 1.00 95.00 103 ALA A N 1
ATOM 802 C CA . ALA A 1 103 ? -22.384 -9.334 40.002 1.00 95.00 103 ALA A CA 1
ATOM 803 C C . ALA A 1 103 ? -22.405 -8.691 38.606 1.00 95.00 103 ALA A C 1
ATOM 805 O O . ALA A 1 103 ? -21.479 -8.900 37.823 1.00 95.00 103 ALA A O 1
ATOM 806 N N . LYS A 1 104 ? -23.423 -7.871 38.304 1.00 96.88 104 LYS A N 1
ATOM 807 C CA . LYS A 1 104 ? -23.514 -7.185 37.010 1.00 96.88 104 LYS A CA 1
ATOM 808 C C . LYS A 1 104 ? -22.477 -6.073 36.857 1.00 96.88 104 LYS A C 1
ATOM 810 O O . LYS A 1 104 ? -21.964 -5.878 35.759 1.00 96.88 104 LYS A O 1
ATOM 815 N N . ILE A 1 105 ? -22.163 -5.358 37.935 1.00 96.56 105 ILE A N 1
ATOM 816 C CA . ILE A 1 105 ? -21.097 -4.351 37.964 1.00 96.56 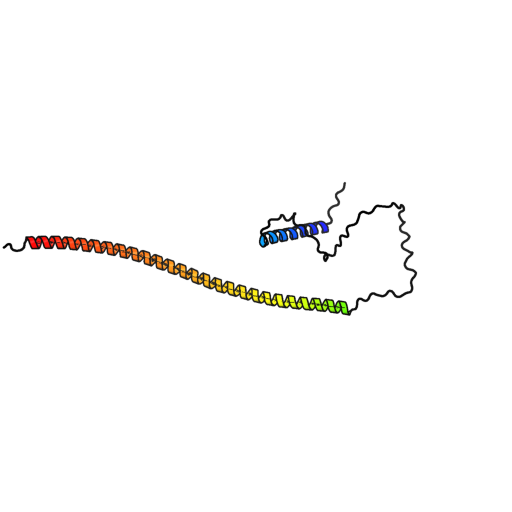105 ILE A CA 1
ATOM 817 C C . ILE A 1 105 ? -19.759 -5.017 37.652 1.00 96.56 105 ILE A C 1
ATOM 819 O O . ILE A 1 105 ? -19.051 -4.543 36.769 1.00 96.56 105 ILE A O 1
ATOM 823 N N . ASN A 1 106 ? -19.456 -6.142 38.302 1.00 96.81 106 ASN A N 1
ATOM 824 C CA . ASN A 1 106 ? -18.221 -6.885 38.062 1.00 96.81 106 ASN A CA 1
ATOM 825 C C . ASN A 1 106 ? -18.154 -7.419 36.624 1.00 96.81 106 ASN A C 1
ATOM 827 O O . ASN A 1 106 ? -17.123 -7.292 35.974 1.00 96.81 106 ASN A O 1
ATOM 831 N N . GLU A 1 107 ? -19.256 -7.956 36.094 1.00 97.75 107 GLU A N 1
ATOM 832 C CA . GLU A 1 107 ? -19.328 -8.405 34.697 1.00 97.75 107 GLU A CA 1
ATOM 833 C C . GLU A 1 107 ? -19.007 -7.256 33.728 1.00 97.75 107 GLU A C 1
ATOM 835 O O . GLU A 1 107 ? -18.115 -7.384 32.892 1.00 97.75 107 GLU A O 1
ATOM 840 N N . ILE A 1 108 ? -19.660 -6.101 33.897 1.00 97.38 108 ILE A N 1
ATOM 841 C CA . ILE A 1 108 ? -19.421 -4.913 33.065 1.00 97.38 108 ILE A CA 1
ATOM 842 C C . ILE A 1 108 ? -17.980 -4.409 33.215 1.00 97.38 108 ILE A C 1
ATOM 844 O O . ILE A 1 108 ? -17.378 -3.979 32.236 1.00 97.38 108 ILE A O 1
ATOM 848 N N . GLN A 1 109 ? -17.406 -4.453 34.418 1.00 97.56 109 GLN A N 1
ATOM 849 C CA . GLN A 1 109 ? -16.011 -4.067 34.641 1.00 97.56 109 GLN A CA 1
ATOM 850 C C . GLN A 1 109 ? -15.053 -4.982 33.875 1.00 97.56 109 GLN A C 1
ATOM 852 O O . GLN A 1 109 ? -14.213 -4.478 33.134 1.00 97.56 109 GLN A O 1
ATOM 857 N N . THR A 1 110 ? -15.237 -6.301 33.965 1.00 97.38 110 THR A N 1
ATOM 858 C CA . THR A 1 110 ? -14.404 -7.257 33.217 1.00 97.38 110 THR A CA 1
ATOM 859 C C . THR A 1 110 ? -14.566 -7.114 31.705 1.00 97.38 110 THR A C 1
ATOM 861 O O . THR A 1 110 ? -13.596 -7.232 30.959 1.00 97.38 110 THR A O 1
ATOM 864 N N . GLU A 1 111 ? -15.779 -6.818 31.232 1.00 97.75 111 GLU A N 1
ATOM 865 C CA . GLU A 1 111 ? -16.036 -6.566 29.816 1.00 97.75 111 GLU A CA 1
ATOM 866 C C . GLU A 1 111 ? -15.367 -5.268 29.350 1.00 97.75 111 GLU A C 1
ATOM 868 O O . GLU A 1 111 ? -14.724 -5.259 28.305 1.00 97.75 111 GLU A O 1
ATOM 873 N N . ASN A 1 112 ? -15.436 -4.195 30.140 1.00 97.75 112 ASN A N 1
ATOM 874 C CA . ASN A 1 112 ? -14.756 -2.937 29.833 1.00 97.75 112 ASN A CA 1
ATOM 875 C C . ASN A 1 112 ? -13.236 -3.105 29.782 1.00 97.75 112 ASN A C 1
ATOM 877 O O . ASN A 1 112 ? -12.603 -2.590 28.865 1.00 97.75 112 ASN A O 1
ATOM 881 N N . GLU A 1 113 ? -12.647 -3.833 30.731 1.00 97.88 113 GLU A N 1
ATOM 882 C CA . GLU A 1 113 ? -11.213 -4.144 30.721 1.00 97.88 113 GLU A CA 1
ATOM 883 C C . GLU A 1 113 ? -10.825 -4.918 29.461 1.00 97.88 113 GLU A C 1
ATOM 885 O O . GLU A 1 113 ? -9.851 -4.573 28.792 1.00 97.88 113 GLU A O 1
ATOM 890 N N . LYS A 1 114 ? -11.627 -5.916 29.079 1.00 98.19 114 LYS A N 1
ATOM 891 C CA . LYS A 1 114 ? -11.407 -6.672 27.845 1.00 98.19 114 LYS A CA 1
ATOM 892 C C . LYS A 1 114 ? -11.503 -5.784 26.603 1.00 98.19 114 LYS A C 1
ATOM 894 O O . LYS A 1 114 ? -10.630 -5.845 25.744 1.00 98.19 114 LYS A O 1
ATOM 899 N N . LEU A 1 115 ? -12.534 -4.947 26.513 1.00 98.25 115 LEU A N 1
ATOM 900 C CA . LEU A 1 115 ? -12.726 -4.037 25.383 1.00 98.25 115 LEU A CA 1
ATOM 901 C C . LEU A 1 115 ? -11.603 -3.001 25.278 1.00 98.25 115 LEU A C 1
ATOM 903 O O . LEU A 1 115 ? -11.228 -2.637 24.167 1.00 98.25 115 LEU A O 1
ATOM 907 N N . LEU A 1 116 ? -11.050 -2.542 26.404 1.00 98.25 116 LEU A N 1
ATOM 908 C CA . LEU A 1 116 ? -9.880 -1.662 26.411 1.00 98.25 116 LEU A CA 1
ATOM 909 C C . LEU A 1 116 ? -8.654 -2.361 25.816 1.00 98.25 116 LEU A C 1
ATOM 911 O O . LEU A 1 116 ? -7.990 -1.784 24.958 1.00 98.25 116 LEU A O 1
ATOM 915 N N . VAL A 1 117 ? -8.402 -3.613 26.201 1.00 98.31 117 VAL A N 1
ATOM 916 C CA . VAL A 1 117 ? -7.303 -4.409 25.634 1.00 98.31 117 VAL A CA 1
ATOM 917 C C . VAL A 1 117 ? -7.500 -4.636 24.133 1.00 98.31 117 VAL A C 1
ATOM 919 O O . VAL A 1 117 ? -6.568 -4.439 23.353 1.00 98.31 117 VAL A O 1
ATOM 922 N N . ASP A 1 118 ? -8.708 -5.004 23.705 1.00 98.12 118 ASP A N 1
ATOM 923 C CA . ASP A 1 118 ? -9.016 -5.223 22.286 1.00 98.12 118 ASP A CA 1
ATOM 924 C C . ASP A 1 118 ? -8.862 -3.922 21.471 1.00 98.12 118 ASP A C 1
ATOM 926 O O . ASP A 1 118 ? -8.366 -3.940 20.338 1.00 98.12 118 ASP A O 1
ATOM 930 N N . LEU A 1 119 ? -9.240 -2.775 22.050 1.00 98.06 119 LEU A N 1
ATOM 931 C CA . LEU A 1 119 ? -9.069 -1.458 21.437 1.00 98.06 119 LEU A CA 1
ATOM 932 C C . LEU A 1 119 ? -7.586 -1.115 21.250 1.00 98.06 119 LEU A C 1
ATOM 934 O O . LEU A 1 119 ? -7.197 -0.697 20.157 1.00 98.06 119 LEU A O 1
ATOM 938 N N . GLU A 1 120 ? -6.765 -1.317 22.281 1.00 98.19 120 GLU A N 1
ATOM 939 C CA . GLU A 1 120 ? -5.319 -1.080 22.222 1.00 98.19 120 GLU A CA 1
ATOM 940 C C . GLU A 1 120 ? -4.654 -1.967 21.165 1.00 98.19 120 GLU A C 1
ATOM 942 O O . GLU A 1 120 ? -3.951 -1.462 20.288 1.00 98.19 120 GLU A O 1
ATOM 947 N N . GLN A 1 121 ? -4.957 -3.268 21.154 1.00 98.25 121 GLN A N 1
ATOM 948 C CA . GLN A 1 121 ? -4.426 -4.199 20.152 1.00 98.25 121 GLN A CA 1
ATOM 949 C C . GLN A 1 121 ? -4.838 -3.813 18.728 1.00 98.25 121 GLN A C 1
ATOM 951 O O . GLN A 1 121 ? -4.020 -3.833 17.803 1.00 98.25 121 GLN A O 1
ATOM 956 N N . SER A 1 122 ? -6.102 -3.428 18.532 1.00 96.75 122 SER A N 1
ATOM 957 C CA . SER A 1 122 ? -6.579 -2.962 17.230 1.00 96.75 122 SER A CA 1
ATOM 958 C C . SER A 1 122 ? -5.875 -1.673 16.802 1.00 96.75 122 SER A C 1
ATOM 960 O O . SER A 1 122 ? -5.583 -1.491 15.616 1.00 96.75 122 SER A O 1
ATOM 962 N N . GLN A 1 123 ? -5.600 -0.768 17.740 1.00 98.44 123 GLN A N 1
ATOM 963 C CA . GLN A 1 123 ? -4.893 0.478 17.473 1.00 98.44 123 GLN A CA 1
ATOM 964 C C . GLN A 1 123 ? -3.430 0.220 17.092 1.00 98.44 123 GLN A C 1
ATOM 966 O O . GLN A 1 123 ? -2.957 0.776 16.097 1.00 98.44 123 GLN A O 1
ATOM 971 N N . GLU A 1 124 ? -2.728 -0.650 17.815 1.00 98.31 124 GLU A N 1
ATOM 972 C CA . GLU A 1 124 ? -1.356 -1.056 17.494 1.00 98.31 124 GLU A CA 1
ATOM 973 C C . GLU A 1 124 ? -1.271 -1.742 16.125 1.00 98.31 124 GLU A C 1
ATOM 975 O O . GLU A 1 124 ? -0.429 -1.386 15.294 1.00 98.31 124 GLU A O 1
ATOM 980 N N . ALA A 1 125 ? -2.187 -2.669 15.834 1.00 97.88 125 ALA A N 1
ATOM 981 C CA . ALA A 1 125 ? -2.259 -3.333 14.536 1.00 97.88 125 ALA A CA 1
ATOM 982 C C . ALA A 1 125 ? -2.497 -2.328 13.396 1.00 97.88 125 ALA A C 1
ATOM 984 O O . ALA A 1 125 ? -1.850 -2.406 12.346 1.00 97.88 125 ALA A O 1
ATOM 985 N N . ALA A 1 126 ? -3.381 -1.346 13.605 1.00 97.69 126 ALA A N 1
ATOM 986 C CA . ALA A 1 126 ? -3.631 -0.282 12.638 1.00 97.69 126 ALA A CA 1
ATOM 987 C C . ALA A 1 126 ? -2.392 0.602 12.414 1.00 97.69 126 ALA A C 1
ATOM 989 O O . ALA A 1 126 ? -2.083 0.944 11.268 1.00 97.69 126 ALA A O 1
ATOM 990 N N . GLN A 1 127 ? -1.652 0.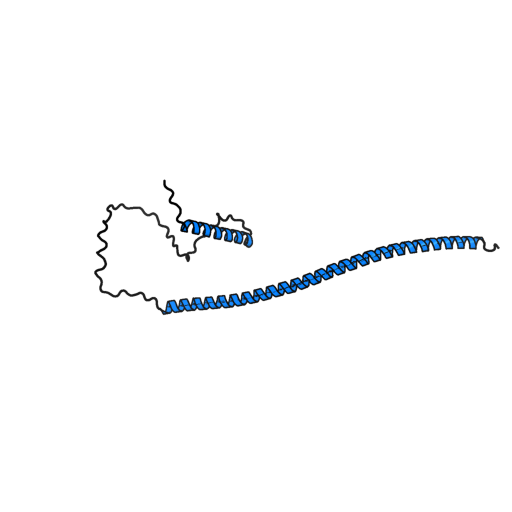940 13.473 1.00 98.25 127 GLN A N 1
ATOM 991 C CA . GLN A 1 127 ? -0.408 1.710 13.377 1.00 98.25 127 GLN A CA 1
ATOM 992 C C . GLN A 1 127 ? 0.685 0.939 12.633 1.00 98.25 127 GLN A C 1
ATOM 994 O O . GLN A 1 127 ? 1.287 1.479 11.703 1.00 98.25 127 GLN A O 1
ATOM 999 N N . SER A 1 128 ? 0.895 -0.333 12.975 1.00 97.88 128 SER A N 1
ATOM 1000 C CA . SER A 1 128 ? 1.851 -1.210 12.290 1.00 97.88 128 SER A CA 1
ATOM 1001 C C . SER A 1 128 ? 1.530 -1.329 10.797 1.00 97.88 128 SER A C 1
ATOM 1003 O O . SER A 1 128 ? 2.386 -1.099 9.938 1.00 97.88 128 SER A O 1
ATOM 1005 N N . LYS A 1 129 ? 0.256 -1.567 10.462 1.00 98.12 129 LYS A N 1
ATOM 1006 C CA . LYS A 1 129 ? -0.206 -1.626 9.071 1.00 98.12 129 LYS A CA 1
ATOM 1007 C C . LYS A 1 129 ? 0.025 -0.305 8.332 1.00 98.12 129 LYS A C 1
ATOM 1009 O O . LYS A 1 129 ? 0.442 -0.316 7.176 1.00 98.12 129 LYS A O 1
ATOM 1014 N N . ARG A 1 130 ? -0.213 0.834 8.988 1.00 98.31 130 ARG A N 1
ATOM 1015 C CA . ARG A 1 130 ? 0.036 2.163 8.411 1.00 98.31 130 ARG A CA 1
ATOM 1016 C C . ARG A 1 130 ? 1.514 2.376 8.088 1.00 98.31 130 ARG A C 1
ATOM 1018 O O . ARG A 1 130 ? 1.813 2.873 7.007 1.00 98.31 130 ARG A O 1
ATOM 1025 N N . LEU A 1 131 ? 2.423 1.973 8.975 1.00 98.25 131 LEU A N 1
ATOM 1026 C CA . LEU A 1 131 ? 3.866 2.063 8.726 1.00 98.25 131 LEU A CA 1
ATOM 1027 C C . LEU A 1 131 ? 4.280 1.235 7.505 1.00 98.25 131 LEU A C 1
ATOM 1029 O O . LEU A 1 131 ? 5.000 1.738 6.643 1.00 98.25 131 LEU A O 1
ATOM 1033 N N . LEU A 1 132 ? 3.766 0.007 7.390 1.00 98.25 132 LEU A N 1
ATOM 1034 C CA . LEU A 1 132 ? 4.017 -0.849 6.228 1.00 98.25 132 LEU A CA 1
ATOM 1035 C C . LEU A 1 132 ? 3.499 -0.223 4.927 1.00 98.25 132 LEU A C 1
ATOM 1037 O O . LEU A 1 132 ? 4.198 -0.268 3.916 1.00 98.25 132 LEU A O 1
ATOM 1041 N N . TYR A 1 133 ? 2.317 0.401 4.947 1.00 98.25 133 TYR A N 1
ATOM 1042 C CA . TYR A 1 133 ? 1.805 1.130 3.783 1.00 98.25 133 TYR A CA 1
ATOM 1043 C C . TYR A 1 133 ? 2.702 2.303 3.396 1.00 98.25 133 TYR A C 1
ATOM 1045 O O . TYR A 1 133 ? 3.061 2.410 2.228 1.00 98.25 133 TYR A O 1
ATOM 1053 N N . CYS A 1 134 ? 3.124 3.132 4.353 1.00 98.31 134 CYS A N 1
ATOM 1054 C CA . CYS A 1 134 ? 4.029 4.249 4.070 1.00 98.31 134 CYS A CA 1
ATOM 1055 C C . CYS A 1 134 ? 5.367 3.773 3.478 1.00 98.31 134 CYS A C 1
ATOM 1057 O O . CYS A 1 134 ? 5.901 4.396 2.557 1.00 98.31 134 CYS A O 1
ATOM 1059 N N . GLN A 1 135 ? 5.901 2.651 3.969 1.00 98.50 135 GLN A N 1
ATOM 1060 C CA . GLN A 1 135 ? 7.123 2.053 3.432 1.00 98.50 135 GLN A CA 1
ATOM 1061 C C . GLN A 1 135 ? 6.921 1.518 2.007 1.00 98.50 135 GLN A C 1
ATOM 1063 O O . GLN A 1 135 ? 7.758 1.759 1.134 1.00 98.50 135 GLN A O 1
ATOM 1068 N N . ALA A 1 136 ? 5.814 0.816 1.756 1.00 97.94 136 ALA A N 1
ATOM 1069 C CA . ALA A 1 136 ? 5.477 0.302 0.433 1.00 97.94 136 ALA A CA 1
ATOM 1070 C C . ALA A 1 136 ? 5.268 1.438 -0.579 1.00 97.94 136 ALA A C 1
ATOM 1072 O O . ALA A 1 136 ? 5.790 1.371 -1.688 1.00 97.94 136 ALA A O 1
ATOM 1073 N N . GLU A 1 137 ? 4.575 2.502 -0.182 1.00 98.44 137 GLU A N 1
ATOM 1074 C CA . GLU A 1 137 ? 4.338 3.686 -1.009 1.00 98.44 137 GLU A CA 1
ATOM 1075 C C . GLU A 1 137 ? 5.648 4.398 -1.365 1.00 98.44 137 GLU A C 1
ATOM 1077 O O . GLU A 1 137 ? 5.896 4.687 -2.534 1.00 98.44 137 GLU A O 1
ATOM 1082 N N . SER A 1 138 ? 6.550 4.567 -0.393 1.00 98.25 138 SER A N 1
ATOM 1083 C CA . SER A 1 138 ? 7.893 5.111 -0.648 1.00 98.25 138 SER A CA 1
ATOM 1084 C C . SER A 1 138 ? 8.681 4.245 -1.638 1.00 98.25 138 SER A C 1
ATOM 1086 O O . SER A 1 138 ? 9.368 4.762 -2.521 1.00 98.25 138 SER A O 1
ATOM 1088 N N . ARG A 1 139 ? 8.568 2.912 -1.534 1.00 98.44 139 ARG A N 1
ATOM 1089 C CA . ARG A 1 139 ? 9.240 1.993 -2.463 1.00 98.44 139 ARG A CA 1
ATOM 1090 C C . ARG A 1 139 ? 8.648 2.056 -3.870 1.00 98.44 139 ARG A C 1
ATOM 1092 O O . ARG A 1 139 ? 9.410 1.988 -4.831 1.00 98.44 139 ARG A O 1
ATOM 1099 N N . ILE A 1 140 ? 7.329 2.196 -3.995 1.00 98.56 140 ILE A N 1
ATOM 1100 C CA . ILE A 1 140 ? 6.652 2.381 -5.286 1.00 98.56 140 ILE A CA 1
ATOM 1101 C C . ILE A 1 140 ? 7.149 3.664 -5.951 1.00 98.56 140 ILE A C 1
ATOM 1103 O O . ILE A 1 140 ? 7.611 3.601 -7.085 1.00 98.56 140 ILE A O 1
ATOM 1107 N N . GLN A 1 141 ? 7.165 4.786 -5.229 1.00 98.50 141 GLN A N 1
ATOM 1108 C CA . GLN A 1 141 ? 7.655 6.065 -5.756 1.00 98.50 141 GLN A CA 1
ATOM 1109 C C . GLN A 1 141 ? 9.110 5.974 -6.237 1.00 98.50 141 GLN A C 1
ATOM 1111 O O . GLN A 1 141 ? 9.456 6.496 -7.297 1.00 98.50 141 GLN A O 1
ATOM 1116 N N . GLN A 1 142 ? 9.968 5.267 -5.493 1.00 98.56 142 GLN A N 1
ATOM 1117 C CA . GLN A 1 142 ? 11.351 5.038 -5.911 1.00 98.56 142 GLN A CA 1
ATOM 1118 C C . GLN A 1 142 ? 11.432 4.217 -7.208 1.00 98.56 142 GLN A C 1
ATOM 1120 O O . GLN A 1 142 ? 12.177 4.577 -8.116 1.00 98.56 142 GLN A O 1
ATOM 1125 N N . LEU A 1 143 ? 10.661 3.132 -7.315 1.00 98.44 143 LEU A N 1
ATOM 1126 C CA . LEU A 1 143 ? 10.637 2.288 -8.513 1.00 98.44 143 LEU A CA 1
ATOM 1127 C C . LEU A 1 143 ? 10.062 3.024 -9.729 1.00 98.44 143 LEU A C 1
ATOM 1129 O O . LEU A 1 143 ? 10.542 2.836 -10.844 1.00 98.44 143 LEU A O 1
ATOM 1133 N N . GLU A 1 144 ? 9.056 3.873 -9.536 1.00 98.56 144 GLU A N 1
ATOM 1134 C CA . GLU A 1 144 ? 8.508 4.723 -10.596 1.00 98.56 144 GLU A CA 1
ATOM 1135 C C . GLU A 1 144 ? 9.555 5.707 -11.120 1.00 98.56 144 GLU A C 1
ATOM 1137 O O . GLU A 1 144 ? 9.689 5.877 -12.337 1.00 98.56 144 GLU A O 1
ATOM 1142 N N . LEU A 1 145 ? 10.345 6.297 -10.218 1.00 98.62 145 LEU A N 1
ATOM 1143 C CA . LEU A 1 145 ? 11.462 7.155 -10.592 1.00 98.62 145 LEU A CA 1
ATOM 1144 C C . LEU A 1 145 ? 12.513 6.371 -11.390 1.00 98.62 145 LEU A C 1
ATOM 1146 O O . LEU A 1 145 ? 12.858 6.793 -12.492 1.00 98.62 145 LEU A O 1
ATOM 1150 N N . GLU A 1 146 ? 12.960 5.216 -10.891 1.00 98.50 146 GLU A N 1
ATOM 1151 C CA . GLU A 1 146 ? 13.937 4.344 -11.568 1.00 98.50 146 GLU A CA 1
ATOM 1152 C C . GLU A 1 146 ? 13.443 3.892 -12.959 1.00 98.50 146 GLU A C 1
ATOM 1154 O O . GLU A 1 146 ? 14.195 3.883 -13.935 1.00 98.50 146 GLU A O 1
ATOM 1159 N N . LEU A 1 147 ? 12.154 3.569 -13.098 1.00 98.56 147 LEU A N 1
ATOM 1160 C CA . LEU A 1 147 ? 11.557 3.244 -14.396 1.00 98.56 147 LEU A CA 1
ATOM 1161 C C . LEU A 1 147 ? 11.539 4.448 -15.341 1.00 98.56 147 LEU A C 1
ATOM 1163 O O . LEU A 1 147 ? 11.751 4.286 -16.545 1.00 98.56 147 LEU A O 1
ATOM 1167 N N . SER A 1 148 ? 11.274 5.650 -14.829 1.00 98.44 148 SER A N 1
ATOM 1168 C CA . SER A 1 148 ? 11.289 6.868 -15.642 1.00 98.44 148 SER A CA 1
ATOM 1169 C C . SER A 1 148 ? 12.693 7.192 -16.163 1.00 98.44 148 SER A C 1
ATOM 1171 O O . SER A 1 148 ? 12.839 7.528 -17.341 1.00 98.44 148 SER A O 1
ATOM 1173 N N . THR A 1 149 ? 13.729 7.008 -15.337 1.00 98.50 149 THR A N 1
ATOM 1174 C CA . THR A 1 149 ? 15.124 7.233 -15.734 1.00 98.50 149 THR A CA 1
ATOM 1175 C C . THR A 1 149 ? 15.570 6.201 -16.762 1.00 98.50 149 THR A C 1
ATOM 1177 O O . THR A 1 149 ? 16.075 6.581 -17.816 1.00 98.50 149 THR A O 1
ATOM 1180 N N . LEU A 1 150 ? 15.273 4.917 -16.538 1.00 98.38 150 LEU A N 1
ATOM 1181 C CA . LEU A 1 150 ? 15.566 3.845 -17.499 1.00 98.38 150 LEU A CA 1
ATOM 1182 C C . LEU A 1 150 ? 14.885 4.071 -18.854 1.00 98.38 150 LEU A C 1
ATOM 1184 O O . LEU A 1 150 ? 15.482 3.833 -19.903 1.00 98.38 150 LEU A O 1
ATOM 1188 N N . ARG A 1 151 ? 13.640 4.562 -18.863 1.00 98.44 151 ARG A N 1
ATOM 1189 C CA . ARG A 1 151 ? 12.945 4.925 -20.109 1.00 98.44 151 ARG A CA 1
ATOM 1190 C C . ARG A 1 151 ? 13.642 6.069 -20.838 1.00 98.44 151 ARG A C 1
ATOM 1192 O O . ARG A 1 151 ? 13.754 6.015 -22.062 1.00 98.44 151 ARG A O 1
ATOM 1199 N N . ALA A 1 152 ? 14.102 7.086 -20.113 1.00 98.25 152 ALA A N 1
ATOM 1200 C CA . ALA A 1 152 ? 14.845 8.197 -20.699 1.00 98.25 152 ALA A CA 1
ATOM 1201 C C . ALA A 1 152 ? 16.174 7.728 -21.308 1.00 98.25 152 ALA A C 1
ATOM 1203 O O . ALA A 1 152 ? 16.467 8.054 -22.459 1.00 98.25 152 ALA A O 1
ATOM 1204 N N . GLU A 1 153 ? 16.930 6.902 -20.585 1.00 98.31 153 GLU A N 1
ATOM 1205 C CA . GLU A 1 153 ? 18.177 6.299 -21.067 1.00 98.31 153 GLU A CA 1
ATOM 1206 C C . GLU A 1 153 ? 17.945 5.430 -22.306 1.00 98.31 153 GLU A C 1
ATOM 1208 O O . GLU A 1 153 ? 18.647 5.573 -23.305 1.00 98.31 153 GLU A O 1
ATOM 1213 N N . HIS A 1 154 ? 16.914 4.582 -22.293 1.00 98.38 154 HIS A N 1
ATOM 1214 C CA . HIS A 1 154 ? 16.559 3.759 -23.446 1.00 98.38 154 HIS A CA 1
ATOM 1215 C C . HIS A 1 154 ? 16.213 4.613 -24.674 1.00 98.38 154 HIS A C 1
ATOM 1217 O O . HIS A 1 154 ? 16.639 4.298 -25.783 1.00 98.38 154 HIS A O 1
ATOM 1223 N N . MET A 1 155 ? 15.468 5.710 -24.500 1.00 98.19 155 MET A N 1
ATOM 1224 C CA . MET A 1 155 ? 15.173 6.642 -25.596 1.00 98.19 155 MET A CA 1
ATOM 1225 C C . MET A 1 155 ? 16.441 7.303 -26.150 1.00 98.19 155 MET A C 1
ATOM 1227 O O . MET A 1 155 ? 16.587 7.422 -27.368 1.00 98.19 155 MET A O 1
ATOM 1231 N N . GLN A 1 156 ? 17.379 7.695 -25.284 1.00 98.12 156 GLN A N 1
ATOM 1232 C CA . GLN A 1 156 ? 18.664 8.242 -25.721 1.00 98.12 156 GLN A CA 1
ATOM 1233 C C . GLN A 1 156 ? 19.484 7.208 -26.495 1.00 98.12 156 GLN A C 1
ATOM 1235 O O . GLN A 1 156 ? 19.945 7.501 -27.599 1.00 98.12 156 GLN A O 1
ATOM 1240 N N . LEU A 1 157 ? 19.611 5.991 -25.961 1.00 98.25 157 LEU A N 1
ATOM 1241 C CA . LEU A 1 157 ? 20.336 4.903 -26.613 1.00 98.25 157 LEU A CA 1
ATOM 1242 C C . LEU A 1 157 ? 19.721 4.548 -27.970 1.00 98.25 157 LEU A C 1
ATOM 1244 O O . LEU A 1 157 ? 20.454 4.404 -28.948 1.00 98.25 157 LEU A O 1
ATOM 1248 N N . ALA A 1 158 ? 18.390 4.488 -28.063 1.00 98.44 158 ALA A N 1
ATOM 1249 C CA . ALA A 1 158 ? 17.685 4.274 -29.325 1.00 98.44 158 ALA A CA 1
ATOM 1250 C C . ALA A 1 158 ? 18.035 5.357 -30.359 1.00 98.44 158 ALA A C 1
ATOM 1252 O O . ALA A 1 158 ? 18.459 5.033 -31.465 1.00 98.44 158 ALA A O 1
ATOM 1253 N N . SER A 1 159 ? 17.987 6.638 -29.972 1.00 98.31 159 SER A N 1
ATOM 1254 C CA . SER A 1 159 ? 18.398 7.742 -30.850 1.00 98.31 159 SER A CA 1
ATOM 1255 C C . SER A 1 159 ? 19.862 7.628 -31.287 1.00 98.31 159 SER A C 1
ATOM 1257 O O . SER A 1 159 ? 20.184 7.909 -32.441 1.00 98.31 159 SER A O 1
ATOM 1259 N N . THR A 1 160 ? 20.776 7.247 -30.389 1.00 98.25 160 THR A N 1
ATOM 1260 C CA . THR A 1 160 ? 22.189 7.069 -30.761 1.00 98.25 160 THR A CA 1
ATOM 1261 C C . THR A 1 160 ? 22.390 5.890 -31.710 1.00 98.25 160 THR A C 1
ATOM 1263 O O . THR A 1 160 ? 23.136 6.022 -32.677 1.00 98.25 160 THR A O 1
ATOM 1266 N N . ASN A 1 161 ? 21.683 4.777 -31.503 1.00 98.19 161 ASN A N 1
ATOM 1267 C CA . ASN A 1 161 ? 21.724 3.624 -32.401 1.00 98.19 161 ASN A CA 1
ATOM 1268 C C . ASN A 1 161 ? 21.200 3.981 -33.792 1.00 98.19 161 ASN A C 1
ATOM 1270 O O . ASN A 1 161 ? 21.848 3.650 -34.780 1.00 98.19 161 ASN A O 1
ATOM 1274 N N . ASP A 1 162 ? 20.097 4.723 -33.887 1.00 98.38 162 ASP A N 1
ATOM 1275 C CA . ASP A 1 162 ? 19.570 5.189 -35.173 1.00 98.38 162 ASP A CA 1
ATOM 1276 C C . ASP A 1 162 ? 20.575 6.082 -35.914 1.00 98.38 162 ASP A C 1
ATOM 1278 O O . ASP A 1 162 ? 20.735 5.983 -37.132 1.00 98.38 162 ASP A O 1
ATOM 1282 N N . GLN A 1 163 ? 21.288 6.950 -35.190 1.00 98.19 163 GLN A N 1
ATOM 1283 C CA . GLN A 1 163 ? 22.344 7.780 -35.774 1.00 98.19 163 GLN A CA 1
ATOM 1284 C C . GLN A 1 163 ? 23.532 6.946 -36.263 1.00 98.19 163 GLN A C 1
ATOM 1286 O O . GLN A 1 163 ? 24.075 7.233 -37.331 1.00 98.19 163 GLN A O 1
ATOM 1291 N N . LEU A 1 164 ? 23.943 5.931 -35.501 1.00 98.06 164 LEU A N 1
ATOM 1292 C CA . LEU A 1 164 ? 25.025 5.027 -35.889 1.00 98.06 164 LEU A CA 1
ATOM 1293 C C . LEU A 1 164 ? 24.638 4.181 -37.103 1.00 98.06 164 LEU A C 1
ATOM 1295 O O . LEU A 1 164 ? 25.421 4.110 -38.044 1.00 98.06 164 LEU A O 1
ATOM 1299 N N . ASN A 1 165 ? 23.424 3.633 -37.135 1.00 98.25 165 ASN A N 1
ATOM 1300 C CA . ASN A 1 165 ? 22.916 2.871 -38.275 1.00 98.25 165 ASN A CA 1
ATOM 1301 C C . ASN A 1 165 ? 22.923 3.713 -39.556 1.00 98.25 165 ASN A C 1
ATOM 1303 O O . ASN A 1 165 ? 23.462 3.274 -40.566 1.00 98.25 165 ASN A O 1
ATOM 1307 N N . LYS A 1 166 ? 22.454 4.967 -39.496 1.00 98.06 166 LYS A N 1
ATOM 1308 C CA . LYS A 1 166 ? 22.530 5.890 -40.643 1.00 98.06 166 LYS A CA 1
ATOM 1309 C C . LYS A 1 166 ? 23.964 6.142 -41.111 1.00 98.06 166 LYS A C 1
ATOM 1311 O O . LYS A 1 166 ? 24.206 6.252 -42.308 1.00 98.06 166 LYS A O 1
ATOM 1316 N N . ARG A 1 167 ? 24.924 6.258 -40.185 1.00 98.06 167 ARG A N 1
ATOM 1317 C CA . ARG A 1 167 ? 26.346 6.426 -40.537 1.00 98.06 167 ARG A CA 1
ATOM 1318 C C . ARG A 1 167 ? 26.921 5.171 -41.188 1.00 98.06 167 ARG A 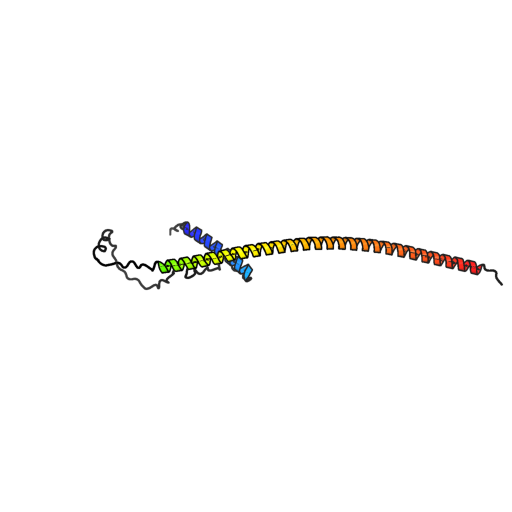C 1
ATOM 1320 O O . ARG A 1 167 ? 27.694 5.301 -42.131 1.00 98.06 167 ARG A O 1
ATOM 1327 N N . ILE A 1 168 ? 26.542 3.990 -40.701 1.00 97.75 168 ILE A N 1
ATOM 1328 C CA . ILE A 1 168 ? 26.939 2.707 -41.291 1.00 97.75 168 ILE A CA 1
ATOM 1329 C C . ILE A 1 168 ? 26.402 2.615 -42.721 1.00 97.75 168 ILE A C 1
ATOM 1331 O O . ILE A 1 168 ? 27.193 2.428 -43.639 1.00 97.75 168 ILE A O 1
ATOM 1335 N N . GLU A 1 169 ? 25.108 2.870 -42.929 1.00 97.62 169 GLU A N 1
ATOM 1336 C CA . GLU A 1 169 ? 24.482 2.870 -44.260 1.00 97.62 169 GLU A CA 1
ATOM 1337 C C . GLU A 1 169 ? 25.181 3.833 -45.231 1.00 97.62 169 GLU A C 1
ATOM 1339 O O . GLU A 1 169 ? 25.503 3.457 -46.357 1.00 97.62 169 GLU A O 1
ATOM 1344 N N . GLN A 1 170 ? 25.485 5.058 -44.786 1.00 97.75 170 GLN A N 1
ATOM 1345 C CA . GLN A 1 170 ? 26.237 6.031 -45.585 1.00 97.75 170 GLN A CA 1
ATOM 1346 C C . GLN A 1 170 ? 27.629 5.512 -45.958 1.00 97.75 170 GLN A C 1
ATOM 1348 O O . GLN A 1 170 ? 28.028 5.599 -47.120 1.00 97.75 170 GLN A O 1
ATOM 1353 N N . SER A 1 171 ? 28.358 4.950 -44.990 1.00 97.44 171 SER A N 1
ATOM 1354 C CA . SER A 1 171 ? 29.688 4.396 -45.241 1.00 97.44 171 SER A CA 1
ATOM 1355 C C . SER A 1 171 ? 29.649 3.189 -46.181 1.00 97.44 171 SER A C 1
ATOM 1357 O O . SER A 1 171 ? 30.507 3.079 -47.054 1.00 97.44 171 SER A O 1
ATOM 1359 N N . ASP A 1 172 ? 28.630 2.334 -46.076 1.00 98.00 172 ASP A N 1
ATOM 1360 C CA . ASP A 1 172 ? 28.427 1.193 -46.969 1.00 98.00 172 ASP A CA 1
ATOM 1361 C C . ASP A 1 172 ? 28.131 1.654 -48.397 1.00 98.00 172 ASP A C 1
ATOM 1363 O O . ASP A 1 172 ? 28.660 1.091 -49.357 1.00 98.00 172 ASP A O 1
ATOM 1367 N N . ASP A 1 173 ? 27.318 2.696 -48.564 1.00 97.62 173 ASP A N 1
ATOM 1368 C CA . ASP A 1 173 ? 27.033 3.275 -49.875 1.00 97.62 173 ASP A CA 1
ATOM 1369 C C . ASP A 1 173 ? 28.265 3.937 -50.496 1.00 97.62 173 ASP A C 1
ATOM 1371 O O . ASP A 1 173 ? 28.503 3.797 -51.700 1.00 97.62 173 ASP A O 1
ATOM 1375 N N . ASP A 1 174 ? 29.092 4.605 -49.696 1.00 97.12 174 ASP A N 1
ATOM 1376 C CA . ASP A 1 174 ? 30.361 5.161 -50.162 1.00 97.12 174 ASP A CA 1
ATOM 1377 C C . ASP A 1 174 ? 31.364 4.060 -50.532 1.00 97.12 174 ASP A C 1
ATOM 1379 O O . ASP A 1 174 ? 31.999 4.139 -51.588 1.00 97.12 174 ASP A O 1
ATOM 1383 N N . LEU A 1 175 ? 31.442 2.981 -49.749 1.00 96.69 175 LEU A N 1
ATOM 1384 C CA . LEU A 1 175 ? 32.232 1.799 -50.094 1.00 96.69 175 LEU A CA 1
ATOM 1385 C C . LEU A 1 175 ? 31.746 1.160 -51.400 1.00 96.69 175 LEU A C 1
ATOM 1387 O O . LEU A 1 175 ? 32.575 0.846 -52.253 1.00 96.69 175 LEU A O 1
ATOM 1391 N N . LYS A 1 176 ? 30.432 1.005 -51.616 1.00 96.44 176 LYS A N 1
ATOM 1392 C CA . LYS A 1 176 ? 29.877 0.488 -52.885 1.00 96.44 176 LYS A CA 1
ATOM 1393 C C . LYS A 1 176 ? 30.277 1.359 -54.077 1.00 96.44 176 LYS A C 1
ATOM 1395 O O . LYS A 1 176 ? 30.665 0.820 -55.115 1.00 96.44 176 LYS A O 1
ATOM 1400 N N . LYS A 1 177 ? 30.222 2.690 -53.940 1.00 95.44 177 LYS A N 1
ATOM 1401 C CA . LYS A 1 177 ? 30.674 3.626 -54.989 1.00 95.44 177 LYS A CA 1
ATOM 1402 C C . LYS A 1 177 ? 32.161 3.444 -55.285 1.00 95.44 177 LYS A C 1
ATOM 1404 O O . LYS A 1 177 ? 32.532 3.321 -56.451 1.00 95.44 177 LYS A O 1
ATOM 1409 N N . LEU A 1 178 ? 33.001 3.383 -54.250 1.00 95.50 178 LEU A N 1
ATOM 1410 C CA . LEU A 1 178 ? 34.443 3.163 -54.400 1.00 95.50 178 LEU A CA 1
ATOM 1411 C C . LEU A 1 178 ? 34.739 1.826 -55.084 1.00 95.50 178 LEU A C 1
ATOM 1413 O O . LEU A 1 178 ? 35.515 1.789 -56.038 1.00 95.50 178 LEU A O 1
ATOM 1417 N N . TRP A 1 179 ? 34.078 0.748 -54.660 1.00 93.62 179 TRP A N 1
ATOM 1418 C CA . TRP A 1 179 ? 34.191 -0.5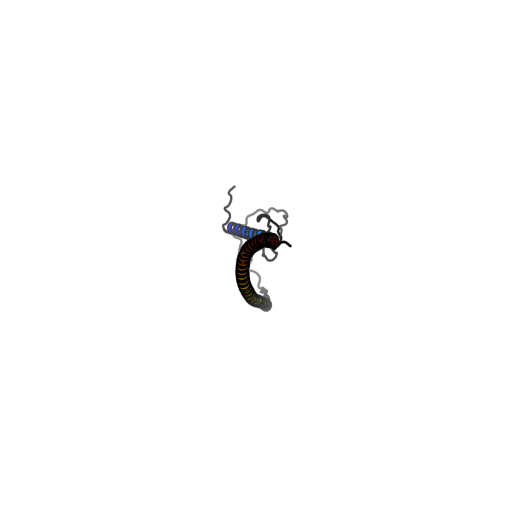60 -55.301 1.00 93.62 179 TRP A CA 1
ATOM 1419 C C . TRP A 1 179 ? 33.808 -0.499 -56.778 1.00 93.62 179 TRP A C 1
ATOM 1421 O O . TRP A 1 179 ? 34.559 -0.998 -57.612 1.00 93.62 179 TRP A O 1
ATOM 1431 N N . SER A 1 180 ? 32.702 0.162 -57.130 1.00 93.19 180 SER A N 1
ATOM 1432 C CA . SER A 1 180 ? 32.298 0.346 -58.530 1.00 93.19 180 SER A CA 1
ATOM 1433 C C . SER A 1 180 ? 33.376 1.050 -59.362 1.00 93.19 180 SER A C 1
ATOM 1435 O O . SER A 1 180 ? 33.635 0.639 -60.493 1.00 93.19 180 SER A O 1
ATOM 1437 N N . VAL A 1 181 ? 34.020 2.086 -58.814 1.00 92.44 181 VAL A N 1
ATOM 1438 C CA . VAL A 1 181 ? 35.121 2.794 -59.487 1.00 92.44 181 VAL A CA 1
ATOM 1439 C C . VAL A 1 181 ? 36.318 1.864 -59.681 1.00 92.44 181 VAL A C 1
ATOM 1441 O O . VAL A 1 181 ? 36.828 1.758 -60.795 1.00 92.44 181 VAL A O 1
ATOM 1444 N N . VAL A 1 182 ? 36.732 1.135 -58.643 1.00 90.56 182 VAL A N 1
ATOM 1445 C CA . VAL A 1 182 ? 37.850 0.179 -58.730 1.00 90.56 182 VAL A CA 1
ATOM 1446 C C . VAL A 1 182 ? 37.579 -0.903 -59.778 1.00 90.56 182 VAL A C 1
ATOM 1448 O O . VAL A 1 182 ? 38.453 -1.179 -60.596 1.00 90.56 182 VAL A O 1
ATOM 1451 N N . TYR A 1 183 ? 36.369 -1.466 -59.820 1.00 87.62 183 TYR A N 1
ATOM 1452 C CA . TYR A 1 183 ? 35.989 -2.441 -60.846 1.00 87.62 183 TYR A CA 1
ATOM 1453 C C . TYR A 1 183 ? 35.998 -1.845 -62.260 1.00 87.62 183 TYR A C 1
ATOM 1455 O O . TYR A 1 183 ? 36.391 -2.534 -63.197 1.00 87.62 183 TYR A O 1
ATOM 1463 N N . SER A 1 184 ? 35.624 -0.571 -62.424 1.00 84.38 184 SER A N 1
ATOM 1464 C CA . SER A 1 184 ? 35.684 0.120 -63.722 1.00 84.38 184 SER A CA 1
ATOM 1465 C C . SER A 1 184 ? 37.106 0.487 -64.179 1.00 84.38 184 SER A C 1
ATOM 1467 O O . SER A 1 184 ? 37.330 0.670 -65.371 1.00 84.38 184 SER A O 1
ATOM 1469 N N . LEU A 1 185 ? 38.064 0.570 -63.248 1.00 81.75 185 LEU A N 1
ATOM 1470 C CA . LEU A 1 185 ? 39.482 0.863 -63.503 1.00 81.75 185 LEU A CA 1
ATOM 1471 C C . LEU A 1 185 ? 40.361 -0.399 -63.548 1.00 81.75 185 LEU A C 1
ATOM 1473 O O . LEU A 1 185 ? 41.569 -0.299 -63.772 1.00 81.75 185 LEU A O 1
ATOM 1477 N N . GLY A 1 186 ? 39.782 -1.580 -63.313 1.00 69.69 186 GLY A N 1
ATOM 1478 C CA . GLY A 1 186 ? 40.486 -2.853 -63.428 1.00 69.69 186 GLY A CA 1
ATOM 1479 C C . GLY A 1 186 ? 41.040 -3.043 -64.845 1.00 69.69 186 GLY A C 1
ATOM 1480 O O . GLY A 1 186 ? 40.395 -2.614 -65.804 1.00 69.69 186 GLY A O 1
ATOM 1481 N N . PRO A 1 187 ? 42.228 -3.659 -65.004 1.00 59.56 187 PRO A N 1
ATOM 1482 C CA . PRO A 1 187 ? 42.868 -3.798 -66.304 1.00 59.56 187 PRO A CA 1
ATOM 1483 C C . PRO A 1 187 ? 41.923 -4.539 -67.250 1.00 59.56 187 PRO A C 1
ATOM 1485 O O . PRO A 1 187 ? 41.595 -5.708 -67.032 1.00 59.56 187 PRO A O 1
ATOM 1488 N N . GLY A 1 188 ? 41.459 -3.824 -68.277 1.00 59.44 188 GLY A N 1
ATOM 1489 C CA . GLY A 1 188 ? 40.739 -4.416 -69.391 1.00 59.44 188 GLY A CA 1
ATOM 1490 C C . GLY A 1 188 ? 41.561 -5.564 -69.969 1.00 59.44 188 GLY A C 1
ATOM 1491 O O . GLY A 1 188 ? 42.775 -5.445 -70.144 1.00 59.44 188 GLY A O 1
ATOM 1492 N N . ARG A 1 189 ? 40.886 -6.685 -70.217 1.00 43.53 189 ARG A N 1
ATOM 1493 C CA . ARG A 1 189 ? 41.319 -7.606 -71.266 1.00 43.53 189 ARG A CA 1
ATOM 1494 C C . ARG A 1 189 ? 41.294 -6.896 -72.613 1.00 43.53 189 ARG A C 1
ATOM 1496 O O . ARG A 1 189 ? 40.406 -6.031 -72.784 1.00 43.53 189 ARG A O 1
#

Secondary structure (DSSP, 8-state):
---PPP-HHHHHHHHHHHHHHHHHHHHHHHHH-----TTT---PPPGGGS-------------------TT---SSSS---S--------HHHHHHHHHHHHHHHHHHHHHHHHHHHHHHHHHHHHHHHHHHHHHHHHHHHHHHHHHHHHHHHHHHHHHHHHHHHHHHHHHHHHHHHHHHHHHHHS---

Radius of gyration: 48.65 Å; chains: 1; bounding box: 114×47×141 Å

Sequence (189 aa):
MEKSEPKRGNILRAEWRHKCRAALAEHLSIALGISIEPEEVRLQPKVKDGISDKSVEAVAQPEFADAPSRSSVRIFYSRLPGDFPAEHTPRDDHSIAIGKLDAKINEIQTENEKLLVDLEQSQEAAQSKRLLYCQAESRIQQLELELSTLRAEHMQLASTNDQLNKRIEQSDDDLKKLWSVVYSLGPGR